Protein AF-A0A9E4HBV4-F1 (afdb_monomer_lite)

Structure (mmCIF, N/CA/C/O backbone):
data_AF-A0A9E4HBV4-F1
#
_entry.id   AF-A0A9E4HBV4-F1
#
loop_
_atom_site.group_PDB
_atom_site.id
_atom_site.type_symbol
_atom_site.label_atom_id
_atom_site.label_alt_id
_atom_site.label_comp_id
_atom_site.label_asym_id
_atom_site.label_entity_id
_atom_site.label_seq_id
_atom_site.pdbx_PDB_ins_code
_atom_site.Cartn_x
_atom_site.Cartn_y
_atom_site.Cartn_z
_atom_site.occupancy
_atom_site.B_iso_or_equiv
_atom_site.auth_seq_id
_atom_site.auth_comp_id
_atom_site.auth_asym_id
_atom_site.auth_atom_id
_atom_site.pdbx_PDB_model_num
ATOM 1 N N . MET A 1 1 ? 4.386 3.756 -12.666 1.00 88.69 1 MET A N 1
ATOM 2 C CA . MET A 1 1 ? 3.162 3.232 -12.007 1.00 88.69 1 MET A CA 1
ATOM 3 C C . MET A 1 1 ? 2.778 1.809 -12.434 1.00 88.69 1 MET A C 1
ATOM 5 O O . MET A 1 1 ? 2.712 0.951 -11.569 1.00 88.69 1 MET A O 1
ATOM 9 N N . ARG A 1 2 ? 2.559 1.501 -13.724 1.00 93.31 2 ARG A N 1
ATOM 10 C CA . ARG A 1 2 ? 2.089 0.162 -14.169 1.00 93.31 2 ARG A CA 1
ATOM 11 C C . ARG A 1 2 ? 2.973 -1.007 -13.710 1.00 93.31 2 ARG A C 1
ATOM 13 O O . ARG A 1 2 ? 2.475 -1.969 -13.142 1.00 93.31 2 ARG A O 1
ATOM 20 N N . ALA A 1 3 ? 4.289 -0.866 -13.835 1.00 95.06 3 ALA A N 1
ATOM 21 C CA . ALA A 1 3 ? 5.243 -1.845 -13.316 1.00 95.06 3 ALA A CA 1
ATOM 22 C C . ALA A 1 3 ? 5.077 -2.105 -11.806 1.00 95.06 3 ALA A C 1
ATOM 24 O O . ALA A 1 3 ? 5.078 -3.249 -11.366 1.00 95.06 3 ALA A O 1
ATOM 25 N N . LEU A 1 4 ? 4.866 -1.050 -11.012 1.00 94.31 4 LEU A N 1
ATOM 26 C CA . LEU A 1 4 ? 4.639 -1.162 -9.568 1.00 94.31 4 LEU A CA 1
ATOM 27 C C . LEU A 1 4 ? 3.341 -1.913 -9.249 1.00 94.31 4 LEU A C 1
ATOM 29 O O . LEU A 1 4 ? 3.311 -2.700 -8.308 1.00 94.31 4 LEU A O 1
ATOM 33 N N . LEU A 1 5 ? 2.295 -1.731 -10.060 1.00 93.88 5 LEU A N 1
ATOM 34 C CA . LEU A 1 5 ? 1.055 -2.499 -9.927 1.00 93.88 5 LEU A CA 1
ATOM 35 C C . LEU A 1 5 ? 1.271 -3.984 -10.202 1.00 93.88 5 LEU A C 1
ATOM 37 O O . LEU A 1 5 ? 0.786 -4.798 -9.425 1.00 93.88 5 LEU A O 1
ATOM 41 N N . ILE A 1 6 ? 2.039 -4.345 -11.237 1.00 94.75 6 ILE A N 1
ATOM 42 C CA . ILE A 1 6 ? 2.450 -5.744 -11.459 1.00 94.75 6 ILE A CA 1
ATOM 43 C C . ILE A 1 6 ? 3.186 -6.262 -10.218 1.00 94.75 6 ILE A C 1
ATOM 45 O O . ILE A 1 6 ? 2.848 -7.324 -9.699 1.00 94.75 6 ILE A O 1
ATOM 49 N N . GLY A 1 7 ? 4.153 -5.494 -9.707 1.00 93.94 7 GLY A N 1
ATOM 50 C CA . GLY A 1 7 ? 4.907 -5.858 -8.509 1.00 93.94 7 GLY A CA 1
ATOM 51 C C . GLY A 1 7 ? 4.017 -6.124 -7.293 1.00 93.94 7 GLY A C 1
ATOM 52 O O . GLY A 1 7 ? 4.219 -7.113 -6.593 1.00 93.94 7 GLY A O 1
ATOM 53 N N . SER A 1 8 ? 2.996 -5.295 -7.074 1.00 92.31 8 SER A N 1
ATOM 54 C CA . SER A 1 8 ? 2.041 -5.467 -5.976 1.00 92.31 8 SER A CA 1
ATOM 55 C C . SER A 1 8 ? 1.092 -6.651 -6.199 1.00 92.31 8 SER A C 1
ATOM 57 O O . SER A 1 8 ? 0.956 -7.495 -5.316 1.00 92.31 8 SER A O 1
ATOM 59 N N . VAL A 1 9 ? 0.480 -6.764 -7.384 1.00 93.12 9 VAL A N 1
ATOM 60 C CA . VAL A 1 9 ? -0.515 -7.805 -7.701 1.00 93.12 9 VAL A CA 1
ATOM 61 C C . VAL A 1 9 ? 0.091 -9.205 -7.697 1.00 93.12 9 VAL A C 1
ATOM 63 O O . VAL A 1 9 ? -0.513 -10.128 -7.155 1.00 93.12 9 VAL A O 1
ATOM 66 N N . TYR A 1 10 ? 1.290 -9.361 -8.257 1.00 91.88 10 TYR A N 1
ATOM 67 C CA . TYR A 1 10 ? 1.986 -10.650 -8.332 1.00 91.88 10 TYR A CA 1
ATOM 68 C C . TYR A 1 10 ? 2.991 -10.859 -7.195 1.00 91.88 10 TYR A C 1
ATOM 70 O O . TYR A 1 10 ? 3.765 -11.813 -7.230 1.00 91.88 10 TYR A O 1
ATOM 78 N N . ASN A 1 11 ? 2.994 -9.972 -6.195 1.00 92.00 11 ASN A N 1
ATOM 79 C CA . ASN A 1 11 ? 3.886 -10.032 -5.041 1.00 92.00 11 ASN A CA 1
ATOM 80 C C . ASN A 1 11 ? 5.380 -10.191 -5.422 1.00 92.00 11 ASN A C 1
ATOM 82 O O . ASN A 1 11 ? 6.124 -10.983 -4.840 1.00 92.00 11 ASN A O 1
ATOM 86 N N . ILE A 1 12 ? 5.843 -9.426 -6.414 1.00 92.50 12 ILE A N 1
ATOM 87 C CA . ILE A 1 12 ? 7.245 -9.419 -6.846 1.00 92.50 12 ILE A CA 1
ATOM 88 C C . ILE A 1 12 ? 8.001 -8.377 -6.022 1.00 92.50 12 ILE A C 1
ATOM 90 O O . ILE A 1 12 ? 7.923 -7.179 -6.282 1.00 92.50 12 ILE A O 1
ATOM 94 N N . ALA A 1 13 ? 8.743 -8.841 -5.015 1.00 85.12 13 ALA A N 1
ATOM 95 C CA . ALA A 1 13 ? 9.354 -7.949 -4.032 1.00 85.12 13 ALA A CA 1
ATOM 96 C C . ALA A 1 13 ? 10.596 -7.185 -4.524 1.00 85.12 13 ALA A C 1
ATOM 98 O O . ALA A 1 13 ? 10.864 -6.080 -4.062 1.00 85.12 13 ALA A O 1
ATOM 99 N N . SER A 1 14 ? 11.370 -7.768 -5.442 1.00 91.75 14 SER A N 1
ATOM 100 C CA . SER A 1 14 ? 12.607 -7.167 -5.950 1.00 91.75 14 SER A CA 1
ATOM 101 C C . SER A 1 14 ? 12.348 -6.407 -7.243 1.00 91.75 14 SER A C 1
ATOM 103 O O . SER A 1 14 ? 11.864 -6.992 -8.209 1.00 91.75 14 SER A O 1
ATOM 105 N N . PHE A 1 15 ? 12.746 -5.133 -7.303 1.00 94.44 15 PHE A N 1
ATOM 106 C CA . PHE A 1 15 ? 12.655 -4.336 -8.531 1.00 94.44 15 PHE A CA 1
ATOM 107 C C . PHE A 1 15 ? 13.464 -4.928 -9.684 1.00 94.44 15 PHE A C 1
ATOM 109 O O . PHE A 1 15 ? 13.005 -4.909 -10.819 1.00 94.44 15 PHE A O 1
ATOM 116 N N . ARG A 1 16 ? 14.618 -5.545 -9.399 1.00 95.38 16 ARG A N 1
ATOM 117 C CA . ARG A 1 16 ? 15.389 -6.272 -10.419 1.00 95.38 16 ARG A CA 1
ATOM 118 C C . ARG A 1 16 ? 14.593 -7.457 -10.959 1.00 95.38 16 ARG A C 1
ATOM 120 O O . ARG A 1 16 ? 14.473 -7.610 -12.167 1.00 95.38 16 ARG A O 1
ATOM 127 N N . ARG A 1 17 ? 13.982 -8.249 -10.066 1.00 95.81 17 ARG A N 1
ATOM 128 C CA . ARG A 1 17 ? 13.127 -9.377 -10.468 1.00 95.81 17 ARG A CA 1
ATOM 129 C C . ARG A 1 17 ? 11.885 -8.908 -11.224 1.00 95.81 17 ARG A C 1
ATOM 131 O O . ARG A 1 17 ? 11.468 -9.599 -12.143 1.00 95.81 17 ARG A O 1
ATOM 138 N N . LEU A 1 18 ? 11.320 -7.758 -10.862 1.00 96.19 18 LEU A N 1
ATOM 139 C CA . LEU A 1 18 ? 10.197 -7.142 -11.563 1.00 96.19 18 LEU A CA 1
ATOM 140 C C . LEU A 1 18 ? 10.585 -6.750 -12.992 1.00 96.19 18 LEU A C 1
ATOM 142 O O . LEU A 1 18 ? 9.864 -7.109 -13.916 1.00 96.19 18 LEU A O 1
ATOM 146 N N . CYS A 1 19 ? 11.731 -6.093 -13.192 1.00 96.44 19 CYS A N 1
ATOM 147 C CA . CYS A 1 19 ? 12.237 -5.786 -14.533 1.00 96.44 19 CYS A CA 1
ATOM 148 C C . CYS A 1 19 ? 12.482 -7.062 -15.355 1.00 96.44 19 CYS A C 1
ATOM 150 O O . CYS A 1 19 ? 12.042 -7.130 -16.500 1.00 96.44 19 CYS A O 1
ATOM 152 N N . SER A 1 20 ? 13.096 -8.101 -14.770 1.00 96.06 20 SER A N 1
ATOM 153 C CA . SER A 1 20 ? 13.266 -9.400 -15.445 1.00 96.06 20 SER A CA 1
ATOM 154 C C . SER A 1 20 ? 11.924 -10.035 -15.815 1.00 96.06 20 SER A C 1
ATOM 156 O O . SER A 1 20 ? 11.727 -10.426 -16.958 1.00 96.06 20 SER A O 1
ATOM 158 N N . ALA A 1 21 ? 10.964 -10.063 -14.886 1.00 96.25 21 ALA A N 1
ATOM 159 C CA . ALA A 1 21 ? 9.637 -10.619 -15.135 1.00 96.25 21 ALA A CA 1
ATOM 160 C C . ALA A 1 21 ? 8.884 -9.849 -16.230 1.00 96.25 21 ALA A C 1
ATOM 162 O O . ALA A 1 21 ? 8.183 -10.461 -17.030 1.00 96.25 21 ALA A O 1
ATOM 163 N N . ILE A 1 22 ? 9.032 -8.520 -16.283 1.00 96.56 22 ILE A N 1
ATOM 164 C CA . ILE A 1 22 ? 8.476 -7.701 -17.365 1.00 96.56 22 ILE A CA 1
ATOM 165 C C . ILE A 1 22 ? 9.159 -8.048 -18.688 1.00 96.56 22 ILE A C 1
ATOM 167 O O . ILE A 1 22 ? 8.463 -8.207 -19.675 1.00 96.56 22 ILE A O 1
ATOM 171 N N . SER A 1 23 ? 10.479 -8.226 -18.716 1.00 95.00 23 SER A N 1
ATOM 172 C CA . SER A 1 23 ? 11.208 -8.617 -19.933 1.00 95.00 23 SER A CA 1
ATOM 173 C C . SER A 1 23 ? 10.770 -9.985 -20.473 1.00 95.00 23 SER A C 1
ATOM 175 O O . SER A 1 23 ? 10.567 -10.155 -21.673 1.00 95.00 23 SER A O 1
ATOM 177 N N . GLU A 1 24 ? 10.573 -10.951 -19.573 1.00 94.38 24 GLU A N 1
ATOM 178 C CA . GLU A 1 24 ? 10.269 -12.352 -19.893 1.00 94.38 24 GLU A CA 1
ATOM 179 C C . GLU A 1 24 ? 8.795 -12.589 -20.278 1.00 94.38 24 GLU A C 1
ATOM 181 O O . GLU A 1 24 ? 8.482 -13.580 -20.936 1.00 94.38 24 GLU A O 1
ATOM 186 N N . ASN A 1 25 ? 7.872 -11.709 -19.872 1.00 95.25 25 ASN A N 1
ATOM 187 C CA . ASN A 1 25 ? 6.432 -11.916 -20.032 1.00 95.25 25 ASN A CA 1
ATOM 188 C C . ASN A 1 25 ? 5.796 -10.864 -20.955 1.00 95.25 25 ASN A C 1
ATOM 190 O O . ASN A 1 25 ? 5.627 -9.702 -20.583 1.00 95.25 25 ASN A O 1
ATOM 194 N N . ILE A 1 26 ? 5.344 -11.300 -22.136 1.00 94.81 26 ILE A N 1
ATOM 195 C CA . ILE A 1 26 ? 4.719 -10.437 -23.155 1.00 94.81 26 ILE A CA 1
ATOM 196 C C . ILE A 1 26 ? 3.485 -9.700 -22.610 1.00 94.81 26 ILE A C 1
ATOM 198 O O . ILE A 1 26 ? 3.294 -8.525 -22.918 1.00 94.81 26 ILE A O 1
ATOM 202 N N . ALA A 1 27 ? 2.676 -10.334 -21.755 1.00 95.00 27 ALA A N 1
ATOM 203 C CA . ALA A 1 27 ? 1.508 -9.682 -21.161 1.00 95.00 27 ALA A CA 1
ATOM 204 C C . ALA A 1 27 ? 1.913 -8.538 -20.215 1.00 95.00 27 ALA A C 1
ATOM 206 O O . ALA A 1 27 ? 1.246 -7.504 -20.167 1.00 95.00 27 ALA A O 1
ATOM 207 N N . TYR A 1 28 ? 3.029 -8.686 -19.494 1.00 95.81 28 TYR A N 1
ATOM 208 C CA . TYR A 1 28 ? 3.562 -7.628 -18.631 1.00 95.81 28 TYR A CA 1
ATOM 209 C C . TYR A 1 28 ? 4.156 -6.474 -19.440 1.00 95.81 28 TYR A C 1
ATOM 211 O O . TYR A 1 28 ? 3.969 -5.317 -19.056 1.00 95.81 28 TYR A O 1
ATOM 219 N N . ARG A 1 29 ? 4.820 -6.765 -20.567 1.00 95.69 29 ARG A N 1
ATOM 220 C CA . ARG A 1 29 ? 5.297 -5.736 -21.510 1.00 95.69 29 ARG A CA 1
ATOM 221 C C . ARG A 1 29 ? 4.133 -4.950 -22.076 1.00 95.69 29 ARG A C 1
ATOM 223 O O . ARG A 1 29 ? 4.096 -3.734 -21.914 1.00 95.69 29 ARG A O 1
ATOM 230 N N . TRP A 1 30 ? 3.136 -5.654 -22.603 1.00 95.56 30 TRP A N 1
ATOM 231 C CA . TRP A 1 30 ? 1.928 -5.040 -23.134 1.00 95.56 30 TRP A CA 1
ATOM 232 C C . TRP A 1 30 ? 1.225 -4.170 -22.085 1.00 95.56 30 TRP A C 1
ATOM 234 O O . TRP A 1 30 ? 0.906 -3.017 -22.363 1.00 95.56 30 TRP A O 1
ATOM 244 N N . PHE A 1 31 ? 1.072 -4.658 -20.847 1.00 94.94 31 PHE A N 1
ATOM 245 C CA . PHE A 1 31 ? 0.493 -3.855 -19.766 1.00 94.94 31 PHE A CA 1
ATOM 246 C C . PHE A 1 31 ? 1.329 -2.610 -19.455 1.00 94.94 31 PHE A C 1
ATOM 248 O O . PHE A 1 31 ? 0.779 -1.547 -19.188 1.00 94.94 31 PHE A O 1
ATOM 255 N N . CYS A 1 32 ? 2.656 -2.710 -19.506 1.00 94.25 32 CYS A N 1
ATOM 256 C CA . CYS A 1 32 ? 3.561 -1.577 -19.333 1.00 94.25 32 CYS A CA 1
ATOM 257 C C . CYS A 1 32 ? 3.678 -0.669 -20.570 1.00 94.25 32 CYS A C 1
ATOM 259 O O . CYS A 1 32 ? 4.438 0.293 -20.502 1.00 94.25 32 CYS A O 1
ATOM 261 N N . PHE A 1 33 ? 2.916 -0.925 -21.640 1.00 94.56 33 PHE A N 1
ATOM 262 C CA . PHE A 1 33 ? 3.022 -0.245 -22.938 1.00 94.56 33 PHE A CA 1
ATOM 263 C C . PHE A 1 33 ? 4.413 -0.361 -23.572 1.00 94.56 33 PHE A C 1
ATOM 265 O O . PHE A 1 33 ? 4.930 0.593 -24.140 1.00 94.56 33 PHE A O 1
ATOM 272 N N . LEU A 1 34 ? 5.007 -1.544 -23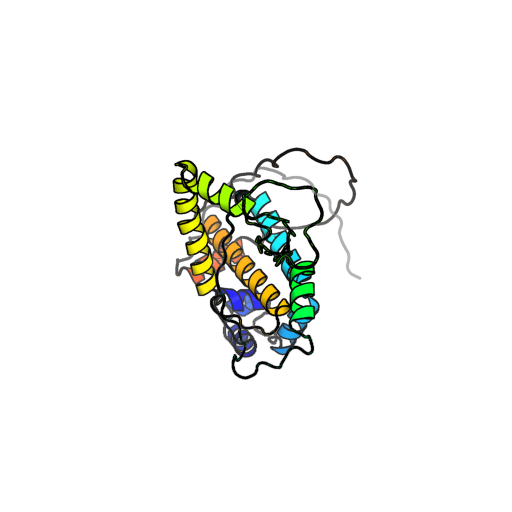.461 1.00 94.25 34 LEU A N 1
ATOM 273 C CA . LEU A 1 34 ? 6.230 -1.925 -24.153 1.00 94.25 34 LEU A CA 1
ATOM 274 C C . LEU A 1 34 ? 5.872 -2.890 -25.285 1.00 94.25 34 LEU A C 1
ATOM 276 O O . LEU A 1 34 ? 5.123 -3.853 -25.077 1.00 94.25 34 LEU A O 1
ATOM 280 N N . THR A 1 35 ? 6.415 -2.639 -26.471 1.00 93.50 35 THR A N 1
ATOM 281 C CA . THR A 1 35 ? 6.390 -3.576 -27.598 1.00 93.50 35 THR A CA 1
ATOM 282 C C . THR A 1 35 ? 7.362 -4.736 -27.362 1.00 93.50 35 THR A C 1
ATOM 284 O O . THR A 1 35 ? 8.042 -4.802 -26.336 1.00 93.50 35 THR A O 1
ATOM 287 N N . ILE A 1 36 ? 7.418 -5.683 -28.304 1.00 92.06 36 ILE A N 1
ATOM 288 C CA . ILE A 1 36 ? 8.325 -6.838 -28.234 1.00 92.06 36 ILE A CA 1
ATOM 289 C C . ILE A 1 36 ? 9.793 -6.419 -28.415 1.00 92.06 36 ILE A C 1
ATOM 291 O O . ILE A 1 36 ? 10.688 -7.071 -27.873 1.00 92.06 36 ILE A O 1
ATOM 295 N N . ASP A 1 37 ? 10.053 -5.302 -29.082 1.00 93.38 37 ASP A N 1
ATOM 296 C CA . ASP A 1 37 ? 11.415 -4.849 -29.375 1.00 93.38 37 ASP A CA 1
ATOM 297 C C . ASP A 1 37 ? 11.908 -3.781 -28.382 1.00 93.38 37 ASP A C 1
ATOM 299 O O . ASP A 1 37 ? 13.112 -3.560 -28.259 1.00 93.38 37 ASP A O 1
ATOM 303 N N . ASP A 1 38 ? 11.004 -3.165 -27.609 1.00 94.19 38 ASP A N 1
ATOM 304 C CA . ASP A 1 38 ? 11.366 -2.091 -26.678 1.00 94.19 38 ASP A CA 1
ATOM 305 C C . ASP A 1 38 ? 12.224 -2.580 -25.500 1.00 94.19 38 ASP A C 1
ATOM 307 O O . ASP A 1 38 ? 11.848 -3.543 -24.817 1.00 94.19 38 ASP A O 1
ATOM 311 N N . PRO A 1 39 ? 13.324 -1.886 -25.158 1.00 93.88 39 PRO A N 1
ATOM 312 C CA . PRO A 1 39 ? 14.099 -2.218 -23.972 1.00 93.88 39 PRO A CA 1
ATOM 313 C C . PRO A 1 39 ? 13.281 -1.970 -22.697 1.00 93.88 39 PRO A C 1
ATOM 315 O O . PRO A 1 39 ? 12.563 -0.977 -22.563 1.00 93.88 39 PRO A O 1
ATOM 318 N N . VAL A 1 40 ? 13.421 -2.863 -21.716 1.00 94.62 40 VAL A N 1
ATOM 319 C CA . VAL A 1 40 ? 12.831 -2.666 -20.385 1.00 94.62 40 VAL A CA 1
ATOM 320 C C . VAL A 1 40 ? 13.668 -1.651 -19.603 1.00 94.62 40 VAL A C 1
ATOM 322 O O . VAL A 1 40 ? 14.897 -1.688 -19.635 1.00 94.62 40 VAL A O 1
ATOM 325 N N . PHE A 1 41 ? 13.003 -0.748 -18.879 1.00 93.38 41 PHE A N 1
ATOM 326 C CA . PHE A 1 41 ? 13.658 0.224 -17.999 1.00 93.38 41 PHE A CA 1
ATOM 327 C C . PHE A 1 41 ? 14.432 -0.458 -16.862 1.00 93.38 41 PHE A C 1
ATOM 329 O O . PHE A 1 41 ? 14.079 -1.543 -16.390 1.00 93.38 41 PHE A O 1
ATOM 336 N N . ASP A 1 42 ? 15.470 0.219 -16.373 1.00 94.00 42 ASP A N 1
ATOM 337 C CA . ASP A 1 42 ? 16.267 -0.292 -15.266 1.00 94.00 42 ASP A CA 1
ATOM 338 C C . ASP A 1 42 ? 15.528 -0.185 -13.918 1.00 94.00 42 ASP A C 1
ATOM 340 O O . ASP A 1 42 ? 14.679 0.682 -13.687 1.00 94.00 42 ASP A O 1
ATOM 344 N N . HIS A 1 43 ? 15.888 -1.067 -12.987 1.00 92.88 43 HIS A N 1
ATOM 345 C CA . HIS A 1 43 ? 15.349 -1.077 -11.628 1.00 92.88 43 HIS A CA 1
ATOM 346 C C . HIS A 1 43 ? 15.602 0.244 -10.874 1.00 92.88 43 HIS A C 1
ATOM 348 O O . HIS A 1 43 ? 14.781 0.630 -10.038 1.00 92.88 43 HIS A O 1
ATOM 354 N N . SER A 1 44 ? 16.693 0.963 -11.172 1.00 94.62 44 SER A N 1
ATOM 355 C CA . SER A 1 44 ? 16.968 2.290 -10.602 1.00 94.62 44 SER A CA 1
ATOM 356 C C . SER A 1 44 ? 15.916 3.326 -11.004 1.00 94.62 44 SER A C 1
ATOM 358 O O . SER A 1 44 ? 15.513 4.144 -10.177 1.00 94.62 44 SER A O 1
ATOM 360 N N . SER A 1 45 ? 15.384 3.250 -12.228 1.00 94.56 45 SER A N 1
ATOM 361 C CA . SER A 1 45 ? 14.322 4.142 -12.703 1.00 94.56 45 SER A CA 1
ATOM 362 C C . SER A 1 45 ? 13.045 3.996 -11.874 1.00 94.56 45 SER A C 1
ATOM 364 O O . SER A 1 45 ? 12.353 4.983 -11.633 1.00 94.56 45 SER A O 1
ATOM 366 N N . ILE A 1 46 ? 12.751 2.785 -11.384 1.00 93.62 46 ILE A N 1
ATOM 367 C CA . ILE A 1 46 ? 11.621 2.539 -10.478 1.00 93.62 46 ILE A CA 1
ATOM 368 C C . ILE A 1 46 ? 11.847 3.244 -9.137 1.00 93.62 46 ILE A C 1
ATOM 370 O O . ILE A 1 46 ? 10.941 3.911 -8.637 1.00 93.62 46 ILE A O 1
ATOM 374 N N . SER A 1 47 ? 13.052 3.133 -8.574 1.00 92.12 47 SER A N 1
ATOM 375 C CA . SER A 1 47 ? 13.411 3.815 -7.326 1.00 92.12 47 SER A CA 1
ATOM 376 C C . SER A 1 47 ? 13.299 5.335 -7.468 1.00 92.12 47 SER A C 1
ATOM 378 O O . SER A 1 47 ? 12.607 5.968 -6.674 1.00 92.12 47 SER A O 1
ATOM 380 N N . HIS A 1 48 ? 13.877 5.907 -8.528 1.00 94.56 48 HIS A N 1
ATOM 381 C CA . HIS A 1 48 ? 13.780 7.341 -8.812 1.00 94.56 48 HIS A CA 1
ATOM 382 C C . HIS A 1 48 ? 12.339 7.798 -9.051 1.00 94.56 48 HIS A C 1
ATOM 384 O O . HIS A 1 48 ? 11.968 8.896 -8.645 1.00 94.56 48 HIS A O 1
ATOM 390 N N . PHE A 1 49 ? 11.503 6.964 -9.676 1.00 94.50 49 PHE A N 1
ATOM 391 C CA . PHE A 1 49 ? 10.081 7.256 -9.834 1.00 94.50 49 PHE A CA 1
ATOM 392 C C . PHE A 1 49 ? 9.368 7.346 -8.479 1.00 94.50 49 PHE A C 1
ATOM 394 O O . PHE A 1 49 ? 8.600 8.280 -8.267 1.00 94.50 49 PHE A O 1
ATOM 401 N N . ILE A 1 50 ? 9.629 6.414 -7.555 1.00 93.88 50 ILE A N 1
ATOM 402 C CA . ILE A 1 50 ? 9.039 6.452 -6.206 1.00 93.88 50 ILE A CA 1
ATOM 403 C C . ILE A 1 50 ? 9.488 7.709 -5.459 1.00 93.88 50 ILE A C 1
ATOM 405 O O . ILE A 1 50 ? 8.652 8.379 -4.855 1.00 93.88 50 ILE A O 1
ATOM 409 N N . ASP A 1 51 ? 10.777 8.041 -5.539 1.00 94.25 51 ASP A N 1
ATOM 410 C CA . ASP A 1 51 ? 11.333 9.235 -4.900 1.00 94.25 51 ASP A CA 1
ATOM 411 C C . ASP A 1 51 ? 10.753 10.528 -5.497 1.00 94.25 51 ASP A C 1
ATOM 413 O O . ASP A 1 51 ? 10.448 11.459 -4.757 1.00 94.25 51 ASP A O 1
ATOM 417 N N . ARG A 1 52 ? 10.521 10.572 -6.815 1.00 95.31 52 ARG A N 1
ATOM 418 C CA . ARG A 1 52 ? 9.944 11.736 -7.506 1.00 95.31 52 ARG A CA 1
ATOM 419 C C . ARG A 1 52 ? 8.460 11.949 -7.210 1.00 95.31 52 ARG A C 1
ATOM 421 O O . ARG A 1 52 ? 8.031 13.090 -7.097 1.00 95.31 52 ARG A O 1
ATOM 428 N N . ILE A 1 53 ? 7.669 10.877 -7.166 1.00 94.94 53 ILE A N 1
ATOM 429 C CA . ILE A 1 53 ? 6.230 10.966 -6.870 1.00 94.94 53 ILE A CA 1
ATOM 430 C C . ILE A 1 53 ? 6.013 11.283 -5.390 1.00 94.94 53 ILE A C 1
ATOM 432 O O . ILE A 1 53 ? 5.131 12.068 -5.047 1.00 94.94 53 ILE A O 1
ATOM 436 N N . GLY A 1 54 ? 6.827 10.681 -4.521 1.00 93.50 54 GLY A N 1
ATOM 437 C CA . GLY A 1 54 ? 6.740 10.883 -3.084 1.00 93.50 54 GLY A CA 1
ATOM 438 C C . GLY A 1 54 ? 5.430 10.375 -2.478 1.00 93.50 54 GLY A C 1
ATOM 439 O O . GLY A 1 54 ? 4.527 9.874 -3.150 1.00 93.50 54 GLY A O 1
ATOM 440 N N . ARG A 1 55 ? 5.329 10.498 -1.156 1.00 93.44 55 ARG A N 1
ATOM 441 C CA . ARG A 1 55 ? 4.189 9.994 -0.380 1.00 93.44 55 ARG A CA 1
ATOM 442 C C . ARG A 1 55 ? 2.873 10.661 -0.773 1.00 93.44 55 ARG A C 1
ATOM 444 O O . ARG A 1 55 ? 1.874 9.963 -0.928 1.00 93.44 55 ARG A O 1
ATOM 451 N N . ASP A 1 56 ? 2.886 11.970 -0.989 1.00 94.12 56 ASP A N 1
ATOM 452 C CA . ASP A 1 56 ? 1.671 12.722 -1.313 1.00 94.12 56 ASP A CA 1
ATOM 453 C C . ASP A 1 56 ? 1.200 12.462 -2.748 1.00 94.12 56 ASP A C 1
ATOM 455 O O . ASP A 1 56 ? 0.001 12.376 -2.992 1.00 94.12 56 ASP A O 1
ATOM 459 N N . GLY A 1 57 ? 2.118 12.212 -3.690 1.00 94.69 57 GLY A N 1
ATOM 460 C CA . GLY A 1 57 ? 1.744 11.805 -5.043 1.00 94.69 57 GLY A CA 1
ATOM 461 C C . GLY A 1 57 ? 1.077 10.426 -5.078 1.00 94.69 57 GLY A C 1
ATOM 462 O O . GLY A 1 57 ? 0.074 10.244 -5.766 1.00 94.69 57 GLY A O 1
ATOM 463 N N . PHE A 1 58 ? 1.571 9.456 -4.298 1.00 94.94 58 PHE A N 1
ATOM 464 C CA . PHE A 1 58 ? 0.894 8.159 -4.160 1.00 94.94 58 PHE A CA 1
ATOM 465 C C . PHE A 1 58 ? -0.467 8.286 -3.468 1.00 94.94 58 PHE A C 1
ATOM 467 O O . PHE A 1 58 ? -1.415 7.626 -3.896 1.00 94.94 58 PHE A O 1
ATOM 474 N N . ALA A 1 59 ? -0.572 9.146 -2.451 1.00 93.62 59 ALA A N 1
ATOM 475 C CA . ALA A 1 59 ? -1.840 9.447 -1.794 1.00 93.62 59 ALA A CA 1
ATOM 476 C C . ALA A 1 59 ? -2.852 10.038 -2.788 1.00 93.62 59 ALA A C 1
ATOM 478 O O . ALA A 1 59 ? -3.956 9.519 -2.903 1.00 93.62 59 ALA A O 1
ATOM 479 N N . ALA A 1 60 ? -2.452 11.036 -3.583 1.00 95.81 60 ALA A N 1
ATOM 480 C CA . ALA A 1 60 ? -3.309 11.668 -4.586 1.00 95.81 60 ALA A CA 1
ATOM 481 C C . ALA A 1 60 ? -3.781 10.686 -5.673 1.00 95.81 60 ALA A C 1
ATOM 483 O O . ALA A 1 60 ? -4.942 10.709 -6.075 1.00 95.81 60 ALA A O 1
ATOM 484 N N . ILE A 1 61 ? -2.908 9.779 -6.128 1.00 94.62 61 ILE A N 1
ATOM 485 C CA . ILE A 1 61 ? -3.286 8.732 -7.093 1.00 94.62 61 ILE A CA 1
ATOM 486 C C . ILE A 1 61 ? -4.316 7.767 -6.486 1.00 94.62 61 ILE A C 1
ATOM 488 O O . ILE A 1 61 ? -5.255 7.351 -7.168 1.00 94.62 61 ILE A O 1
ATOM 492 N N . PHE A 1 62 ? -4.139 7.389 -5.219 1.00 93.75 62 PHE A N 1
ATOM 493 C CA . PHE A 1 62 ? -5.079 6.525 -4.508 1.00 93.75 62 PHE A CA 1
ATOM 494 C C . PHE A 1 62 ? -6.432 7.213 -4.274 1.00 93.75 62 PHE A C 1
ATOM 496 O O . PHE A 1 62 ? -7.473 6.617 -4.550 1.00 93.75 62 PHE A O 1
ATOM 503 N N . GLU A 1 63 ? -6.409 8.470 -3.836 1.00 93.56 63 GLU A N 1
ATOM 504 C CA . GLU A 1 63 ? -7.581 9.329 -3.660 1.00 93.56 63 GLU A CA 1
ATOM 505 C C . GLU A 1 63 ? -8.376 9.440 -4.969 1.00 93.56 63 GLU A C 1
ATOM 507 O O . GLU A 1 63 ? -9.567 9.132 -5.000 1.00 93.56 63 GLU A O 1
ATOM 512 N N . GLY A 1 64 ? -7.701 9.770 -6.076 1.00 94.81 64 GLY A N 1
ATOM 513 C CA . GLY A 1 64 ? -8.333 9.904 -7.390 1.00 94.81 64 GLY A CA 1
ATOM 514 C C . GLY A 1 64 ? -8.986 8.608 -7.880 1.00 94.81 64 GLY A C 1
ATOM 515 O O . GLY A 1 64 ? -10.088 8.640 -8.426 1.00 94.81 64 GLY A O 1
ATOM 516 N N . LEU A 1 65 ? -8.365 7.446 -7.629 1.00 92.81 65 LEU A N 1
ATOM 517 C CA . LEU A 1 65 ? -9.004 6.155 -7.914 1.00 92.81 65 LEU A CA 1
ATOM 518 C C . LEU A 1 65 ? -10.279 5.971 -7.081 1.00 92.81 65 LEU A C 1
ATOM 520 O O . LEU A 1 65 ? -11.297 5.543 -7.618 1.00 92.81 65 LEU A O 1
ATOM 524 N N . ASN A 1 66 ? -10.234 6.256 -5.778 1.00 91.56 66 ASN A N 1
ATOM 525 C CA . ASN A 1 66 ? -11.389 6.061 -4.900 1.00 91.56 66 ASN A CA 1
ATOM 526 C C . ASN A 1 66 ? -12.552 6.985 -5.265 1.00 91.56 66 ASN A C 1
ATOM 528 O O . ASN A 1 66 ? -13.696 6.532 -5.258 1.00 91.56 66 ASN A O 1
ATOM 532 N N . GLN A 1 67 ? -12.263 8.234 -5.631 1.00 92.38 67 GLN A N 1
ATOM 533 C CA . GLN A 1 67 ? -13.265 9.182 -6.119 1.00 92.38 67 GLN A CA 1
ATOM 534 C C . GLN A 1 67 ? -13.960 8.649 -7.376 1.00 92.38 67 GLN A C 1
ATOM 536 O O . GLN A 1 67 ? -15.190 8.641 -7.443 1.00 92.38 67 GLN A O 1
ATOM 541 N N . GLU A 1 68 ? -13.201 8.108 -8.331 1.00 91.31 68 GLU A N 1
ATOM 542 C CA . GLU A 1 68 ? -13.788 7.530 -9.541 1.00 91.31 68 GLU A CA 1
ATOM 543 C C . GLU A 1 68 ? -14.588 6.251 -9.244 1.00 91.31 68 GLU A C 1
ATOM 545 O O . GLU A 1 68 ? -15.687 6.061 -9.765 1.00 91.31 68 GLU A O 1
ATOM 550 N N . LEU A 1 69 ? -14.100 5.386 -8.349 1.00 89.69 69 LEU A N 1
ATOM 551 C CA . LEU A 1 69 ? -14.845 4.196 -7.922 1.00 89.69 69 LEU A CA 1
ATOM 552 C C . LEU A 1 69 ? -16.150 4.550 -7.200 1.00 89.69 69 LEU A C 1
ATOM 554 O O . LEU A 1 69 ? -17.140 3.836 -7.366 1.00 89.69 69 LEU A O 1
ATOM 558 N N . LEU A 1 70 ? -16.165 5.630 -6.417 1.00 89.56 70 LEU A N 1
ATOM 559 C CA . LEU A 1 70 ? -17.367 6.139 -5.761 1.00 89.56 70 LEU A CA 1
ATOM 560 C C . LEU A 1 70 ? -18.356 6.697 -6.790 1.00 89.56 70 LEU A C 1
ATOM 562 O O . LEU A 1 70 ? -19.534 6.341 -6.756 1.00 89.56 70 LEU A O 1
ATOM 566 N N . ARG A 1 71 ? -17.870 7.484 -7.760 1.00 88.38 71 ARG A N 1
ATOM 567 C CA . ARG A 1 71 ? -18.676 8.018 -8.871 1.00 88.38 71 ARG A CA 1
ATOM 568 C C . ARG A 1 71 ? -19.344 6.905 -9.684 1.00 88.38 71 ARG A C 1
ATOM 570 O O . ARG A 1 71 ? -20.498 7.036 -10.084 1.00 88.38 71 ARG A O 1
ATOM 577 N N . LEU A 1 72 ? -18.631 5.799 -9.895 1.00 86.31 72 LEU A N 1
ATOM 578 C CA . LEU A 1 72 ? -19.125 4.599 -10.577 1.00 86.31 72 LEU A CA 1
ATOM 579 C C . LEU A 1 72 ? -19.965 3.673 -9.672 1.00 86.31 72 LEU A C 1
ATOM 581 O O . LEU A 1 72 ? -20.343 2.587 -10.103 1.00 86.31 72 LEU A O 1
ATOM 585 N N . GLY A 1 73 ? -20.207 4.025 -8.405 1.00 86.00 73 GLY A N 1
ATOM 586 C CA . GLY A 1 73 ? -20.956 3.184 -7.463 1.00 86.00 73 GLY A CA 1
ATOM 587 C C . GLY A 1 73 ? -20.300 1.832 -7.151 1.00 86.00 73 GLY A C 1
ATOM 588 O O . GLY A 1 73 ? -20.949 0.890 -6.691 1.00 86.00 73 GLY A O 1
ATOM 589 N N . LEU A 1 74 ? -18.996 1.705 -7.401 1.00 86.19 74 LEU A N 1
ATOM 590 C CA . LEU A 1 74 ? -18.214 0.499 -7.121 1.00 86.19 74 LEU A CA 1
ATOM 591 C C . LEU A 1 74 ? -17.617 0.496 -5.707 1.00 86.19 74 LEU A C 1
ATOM 593 O O . LEU A 1 74 ? -17.169 -0.561 -5.244 1.00 86.19 74 LEU A O 1
ATOM 597 N N . LEU A 1 75 ? -17.654 1.644 -5.027 1.00 86.06 75 LEU A N 1
ATOM 598 C CA . LEU A 1 75 ? -17.232 1.853 -3.645 1.00 86.06 75 LEU A CA 1
ATOM 599 C C . LEU A 1 75 ? -18.426 2.302 -2.783 1.00 86.06 75 LEU A C 1
ATOM 601 O O . LEU A 1 75 ? -19.241 3.102 -3.229 1.00 86.06 75 LEU A O 1
ATOM 605 N N . SER A 1 76 ? -18.532 1.772 -1.560 1.00 82.50 76 SER A N 1
ATOM 606 C CA . SER A 1 76 ? -19.538 2.213 -0.580 1.00 82.50 76 SER A CA 1
ATOM 607 C C . SER A 1 76 ? -19.037 3.456 0.165 1.00 82.50 76 SER A C 1
ATOM 609 O O . SER A 1 76 ? -17.848 3.491 0.487 1.00 82.50 76 SER A O 1
ATOM 611 N N . PRO A 1 77 ? -19.906 4.430 0.497 1.00 78.81 77 PRO A N 1
ATOM 612 C CA . PRO A 1 77 ? -19.546 5.536 1.386 1.00 78.81 77 PRO A CA 1
ATOM 613 C C . PRO A 1 77 ? -19.342 5.087 2.845 1.00 78.81 77 PRO A C 1
ATOM 615 O O . PRO A 1 77 ? -18.729 5.801 3.635 1.00 78.81 77 PRO A O 1
ATOM 618 N N . GLU A 1 78 ? -19.836 3.904 3.224 1.00 80.81 78 GLU A N 1
ATOM 619 C CA . GLU A 1 78 ? -19.606 3.343 4.556 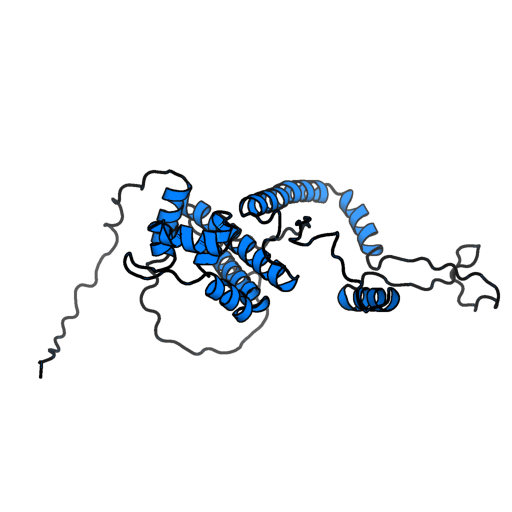1.00 80.81 78 GLU A CA 1
ATOM 620 C C . GLU A 1 78 ? -18.143 2.904 4.715 1.00 80.81 78 GLU A C 1
ATOM 622 O O . GLU A 1 78 ? -17.647 2.056 3.968 1.00 80.81 78 GLU A O 1
ATOM 627 N N . MET A 1 79 ? -17.463 3.445 5.729 1.00 75.62 79 MET A N 1
ATOM 628 C CA . MET A 1 79 ? -16.086 3.083 6.058 1.00 75.62 79 MET A CA 1
ATOM 629 C C . MET A 1 79 ? -15.988 2.245 7.327 1.00 75.62 79 MET A C 1
ATOM 631 O O . MET A 1 79 ? -16.620 2.515 8.350 1.00 75.62 79 MET A O 1
ATOM 635 N N . TYR A 1 80 ? -15.077 1.280 7.271 1.00 80.50 80 TYR A N 1
ATOM 636 C CA . TYR A 1 80 ? -14.611 0.527 8.421 1.00 80.50 80 TYR A CA 1
ATOM 637 C C . TYR A 1 80 ? -13.115 0.767 8.588 1.00 80.50 80 TYR A C 1
ATOM 639 O O . TYR A 1 80 ? -12.350 0.595 7.642 1.00 80.50 80 TYR A O 1
ATOM 647 N N . ALA A 1 81 ? -12.716 1.161 9.794 1.00 77.81 81 ALA A N 1
ATOM 648 C CA . ALA A 1 81 ? -11.324 1.362 10.164 1.00 77.81 81 ALA A CA 1
ATOM 649 C C . ALA A 1 81 ? -10.922 0.316 11.204 1.00 77.81 81 ALA A C 1
ATOM 651 O O . ALA A 1 81 ? -11.644 0.086 12.177 1.00 77.81 81 ALA A O 1
ATOM 652 N N . ASP A 1 82 ? -9.775 -0.304 10.970 1.00 81.50 82 ASP A N 1
ATOM 653 C CA . ASP A 1 82 ? -9.132 -1.251 11.870 1.00 81.50 82 ASP A CA 1
ATOM 654 C C . ASP A 1 82 ? -7.612 -1.163 11.657 1.00 81.50 82 ASP A C 1
ATOM 656 O O . ASP A 1 82 ? -7.156 -0.583 10.665 1.00 81.50 82 ASP A O 1
ATOM 660 N N . ALA A 1 83 ? -6.825 -1.690 12.590 1.00 81.44 83 ALA A N 1
ATOM 661 C CA . ALA A 1 83 ? -5.370 -1.614 12.556 1.00 81.44 83 ALA A CA 1
ATOM 662 C C . ALA A 1 83 ? -4.754 -3.016 12.506 1.00 81.44 83 ALA A C 1
ATOM 664 O O . ALA A 1 83 ? -5.122 -3.900 13.273 1.00 81.44 83 ALA A O 1
ATOM 665 N N . SER A 1 84 ? -3.767 -3.201 11.629 1.00 83.50 84 SER A N 1
ATOM 666 C CA . SER A 1 84 ? -2.979 -4.431 11.543 1.00 83.50 84 SER A CA 1
ATOM 667 C C . SER A 1 84 ? -1.489 -4.112 11.612 1.00 83.50 84 SER A C 1
ATOM 669 O O . SER A 1 84 ? -1.035 -3.073 11.127 1.00 83.50 84 SER A O 1
ATOM 671 N N . LEU A 1 85 ? -0.721 -5.010 12.229 1.00 88.12 85 LEU A N 1
ATOM 672 C CA . LEU A 1 85 ? 0.728 -4.883 12.340 1.00 88.12 85 LEU A CA 1
ATOM 673 C C . LEU A 1 85 ? 1.399 -5.421 11.077 1.00 88.12 85 LEU A C 1
ATOM 675 O O . LEU A 1 85 ? 1.363 -6.619 10.801 1.00 88.12 85 LEU A O 1
ATOM 679 N N . VAL A 1 86 ? 2.085 -4.539 10.354 1.00 88.25 86 VAL A N 1
ATOM 680 C CA . VAL A 1 86 ? 2.904 -4.906 9.195 1.00 88.25 86 VAL A CA 1
ATOM 681 C C . VAL A 1 86 ? 4.366 -5.014 9.617 1.00 88.25 86 VAL A C 1
ATOM 683 O O . VAL A 1 86 ? 4.917 -4.101 10.234 1.00 88.25 86 VAL A O 1
ATOM 686 N N . LYS A 1 87 ? 5.033 -6.121 9.267 1.00 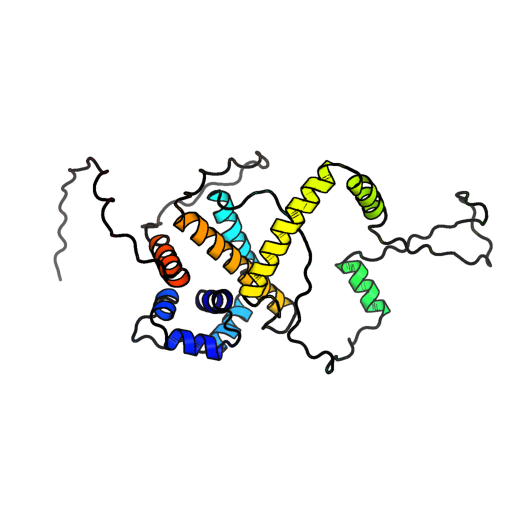89.50 87 LYS A N 1
ATOM 687 C CA . LYS A 1 87 ? 6.458 -6.296 9.586 1.00 89.50 87 LYS A CA 1
ATOM 688 C C . LYS A 1 87 ? 7.304 -5.335 8.753 1.00 89.50 87 LYS A C 1
ATOM 690 O O . LYS A 1 87 ? 7.311 -5.429 7.529 1.00 89.50 87 LYS A O 1
ATOM 695 N N . ALA A 1 88 ? 8.066 -4.461 9.399 1.00 86.88 88 ALA A N 1
ATOM 696 C CA . ALA A 1 88 ? 8.994 -3.580 8.699 1.00 86.88 88 ALA A CA 1
ATOM 697 C C . ALA A 1 88 ? 10.178 -4.359 8.093 1.00 86.88 88 ALA A C 1
ATOM 699 O O . ALA A 1 88 ? 10.671 -5.329 8.677 1.00 86.88 88 ALA A O 1
ATOM 700 N N . ASN A 1 89 ? 10.685 -3.899 6.946 1.00 86.75 89 ASN A N 1
ATOM 701 C CA . ASN A 1 89 ? 12.013 -4.260 6.438 1.00 86.75 89 ASN A CA 1
ATOM 702 C C . ASN A 1 89 ? 13.102 -3.497 7.208 1.00 86.75 89 ASN A C 1
ATOM 704 O O . ASN A 1 89 ? 13.778 -2.623 6.665 1.00 86.75 89 ASN A O 1
ATOM 708 N N . ALA A 1 90 ? 13.229 -3.809 8.493 1.00 81.94 90 ALA A N 1
ATOM 709 C CA . ALA A 1 90 ? 14.235 -3.252 9.384 1.00 81.94 90 ALA A CA 1
ATOM 710 C C . ALA A 1 90 ? 14.794 -4.358 10.288 1.00 81.94 90 ALA A C 1
ATOM 712 O O . ALA A 1 90 ? 14.065 -5.257 10.715 1.00 81.94 90 ALA A O 1
ATOM 713 N N . SER A 1 91 ? 16.095 -4.302 10.558 1.00 78.88 91 SER A N 1
ATOM 714 C CA . SER A 1 91 ? 16.780 -5.154 11.526 1.00 78.88 91 SER A CA 1
ATOM 715 C C . SER A 1 91 ? 16.564 -4.581 12.929 1.00 78.88 91 SER A C 1
ATOM 717 O O . SER A 1 91 ? 16.932 -3.447 13.217 1.00 78.88 91 SER A O 1
ATOM 719 N N . SER A 1 92 ? 15.997 -5.373 13.840 1.00 71.06 92 SER A N 1
ATOM 720 C CA . SER A 1 92 ? 15.881 -4.986 15.257 1.00 71.06 92 SER A CA 1
ATOM 721 C C . SER A 1 92 ? 17.241 -4.895 15.959 1.00 71.06 92 SER A C 1
ATOM 723 O O . SER A 1 92 ? 17.352 -4.289 17.014 1.00 71.06 92 SER A O 1
ATOM 725 N N . PHE A 1 93 ? 18.273 -5.513 15.384 1.00 70.38 93 PHE A N 1
ATOM 726 C CA . PHE A 1 93 ? 19.622 -5.577 15.946 1.00 70.38 93 PHE A CA 1
ATOM 727 C C . PHE A 1 93 ? 20.518 -4.394 15.550 1.00 70.38 93 PHE A C 1
ATOM 729 O O . PHE A 1 93 ? 21.582 -4.233 16.134 1.00 70.38 93 PHE A O 1
ATOM 736 N N . GLU A 1 94 ? 20.097 -3.561 14.594 1.00 71.25 94 GLU A N 1
ATOM 737 C CA . GLU A 1 94 ? 20.857 -2.391 14.119 1.00 71.25 94 GLU A CA 1
ATOM 738 C C . GLU A 1 94 ? 20.100 -1.090 14.425 1.00 71.25 94 GLU A C 1
ATOM 740 O O . GLU A 1 94 ? 20.064 -0.156 13.624 1.00 71.25 94 GLU A O 1
ATOM 745 N N . MET A 1 95 ? 19.440 -1.035 15.585 1.00 69.50 95 MET A N 1
ATOM 746 C CA . MET A 1 95 ? 18.821 0.201 16.053 1.00 69.50 95 MET A CA 1
ATOM 747 C C . MET A 1 95 ? 19.912 1.199 16.442 1.00 69.50 95 MET A C 1
ATOM 749 O O . MET A 1 95 ? 20.728 0.936 17.324 1.00 69.50 95 MET A O 1
ATOM 753 N N . VAL A 1 96 ? 19.911 2.356 15.787 1.00 72.50 96 VAL A N 1
ATOM 754 C CA . VAL A 1 96 ? 20.733 3.501 16.181 1.00 72.50 96 VAL A CA 1
ATOM 755 C C . VAL A 1 96 ? 19.939 4.300 17.217 1.00 72.50 96 VAL A C 1
ATOM 757 O O . VAL A 1 96 ? 18.748 4.532 16.986 1.00 72.50 96 VAL A O 1
ATOM 760 N N . PRO A 1 97 ? 20.540 4.717 18.348 1.00 72.75 97 PRO A N 1
ATOM 761 C CA . PRO A 1 97 ? 19.864 5.591 19.298 1.00 72.75 97 PRO A CA 1
ATOM 762 C C . PRO A 1 97 ? 19.346 6.834 18.578 1.00 72.75 97 PRO A C 1
ATOM 764 O O . PRO A 1 97 ? 20.082 7.462 17.813 1.00 72.75 97 PRO A O 1
ATOM 767 N N . SER A 1 98 ? 18.087 7.203 18.815 1.00 68.69 98 SER A N 1
ATOM 768 C CA . SER A 1 98 ? 17.629 8.533 18.430 1.00 68.69 98 SER A CA 1
ATOM 769 C C . SER A 1 98 ? 18.529 9.542 19.136 1.00 68.69 98 SER A C 1
ATOM 771 O O . SER A 1 98 ? 18.725 9.440 20.343 1.00 68.69 98 SER A O 1
ATOM 773 N N . GLY A 1 99 ? 19.060 10.531 18.416 1.00 79.69 99 GLY A N 1
ATOM 774 C CA . GLY A 1 99 ? 19.793 11.644 19.037 1.00 79.69 99 GLY A CA 1
ATOM 775 C C . GLY A 1 99 ? 18.936 12.495 19.988 1.00 79.69 99 GLY A C 1
ATOM 776 O O . GLY A 1 99 ? 19.445 13.449 20.557 1.00 79.69 99 GLY A O 1
ATOM 777 N N . MET A 1 100 ? 17.653 12.152 20.135 1.00 81.25 100 MET A N 1
ATOM 778 C CA . MET A 1 100 ? 16.696 12.745 21.060 1.00 81.25 100 MET A CA 1
ATOM 779 C C . MET A 1 100 ? 16.668 11.992 22.387 1.00 81.25 100 MET A C 1
ATOM 781 O O . MET A 1 100 ? 16.764 10.760 22.440 1.00 81.25 100 MET A O 1
ATOM 785 N N . THR A 1 101 ? 16.447 12.748 23.450 1.00 83.94 101 THR A N 1
ATOM 786 C CA . THR A 1 101 ? 16.137 12.233 24.780 1.00 83.94 101 THR A CA 1
ATOM 787 C C . THR A 1 101 ? 14.715 11.662 24.844 1.00 83.94 101 THR A C 1
ATOM 789 O O . THR A 1 101 ? 13.858 11.942 24.007 1.00 83.94 101 THR A O 1
ATOM 792 N N . VAL A 1 102 ? 14.434 10.862 25.880 1.00 76.25 102 VAL A N 1
ATOM 793 C CA . VAL A 1 102 ? 13.088 10.308 26.120 1.00 76.25 102 VAL A CA 1
ATOM 794 C C . VAL A 1 102 ? 12.052 11.418 26.335 1.00 76.25 102 VAL A C 1
ATOM 796 O O . VAL A 1 102 ? 10.915 11.266 25.904 1.00 76.25 102 VAL A O 1
ATOM 799 N N . ALA A 1 103 ? 12.445 12.529 26.966 1.00 76.31 103 ALA A N 1
ATOM 800 C CA . ALA A 1 103 ? 11.568 13.672 27.211 1.00 76.31 103 ALA A CA 1
ATOM 801 C C . ALA A 1 103 ? 11.196 14.386 25.903 1.00 76.31 103 ALA A C 1
ATOM 803 O O . ALA A 1 103 ? 10.015 14.569 25.631 1.00 76.31 103 ALA A O 1
ATOM 804 N N . GLU A 1 104 ? 12.182 14.679 25.051 1.00 80.62 104 GLU A N 1
ATOM 805 C CA . GLU A 1 104 ? 11.945 15.275 23.726 1.00 80.62 104 GLU A CA 1
ATOM 806 C C . GLU A 1 104 ? 11.066 14.371 22.853 1.00 80.62 104 GLU A C 1
ATOM 808 O O . GLU A 1 104 ? 10.147 14.844 22.190 1.00 80.62 104 GLU A O 1
ATOM 813 N N . PHE A 1 105 ? 11.289 13.052 22.895 1.00 77.88 105 PHE A N 1
ATOM 814 C CA . PHE A 1 105 ? 10.428 12.097 22.197 1.00 77.88 105 PHE A CA 1
ATOM 815 C C . PHE A 1 105 ? 8.988 12.119 22.726 1.00 77.88 105 PHE A C 1
ATOM 817 O O . PHE A 1 105 ? 8.043 12.040 21.944 1.00 77.88 105 PHE A O 1
ATOM 824 N N . GLN A 1 106 ? 8.803 12.203 24.046 1.00 69.56 106 GLN A N 1
ATOM 825 C CA . GLN A 1 106 ? 7.476 12.274 24.656 1.00 69.56 106 GLN A CA 1
ATOM 826 C C . GLN A 1 106 ? 6.755 13.571 24.287 1.00 69.56 106 GLN A C 1
ATOM 828 O O . GLN A 1 106 ? 5.575 13.509 23.953 1.00 69.56 106 GLN A O 1
ATOM 833 N N . GLU A 1 107 ? 7.446 14.712 24.297 1.00 78.25 107 GLU A N 1
ATOM 834 C CA . GLU A 1 107 ? 6.890 16.002 23.872 1.00 78.25 107 GLU A CA 1
ATOM 835 C C . GLU A 1 107 ? 6.463 15.970 22.402 1.00 78.25 107 GLU A C 1
ATOM 837 O O . GLU A 1 107 ? 5.305 16.263 22.111 1.00 78.25 107 GLU A O 1
ATOM 842 N N . LEU A 1 108 ? 7.328 15.492 21.501 1.00 77.00 108 LEU A N 1
ATOM 843 C CA . LEU A 1 108 ? 6.992 15.285 20.086 1.00 77.00 108 LEU A CA 1
ATOM 844 C C . LEU A 1 108 ? 5.814 14.325 19.906 1.00 77.00 108 LEU A C 1
ATOM 846 O O . LEU A 1 108 ? 4.907 14.586 19.124 1.00 77.00 108 LEU A O 1
ATOM 850 N N . ALA A 1 109 ? 5.774 13.219 20.651 1.00 67.00 109 ALA A N 1
ATOM 851 C CA . ALA A 1 109 ? 4.665 12.273 20.573 1.00 67.00 109 ALA A CA 1
ATOM 852 C C . ALA A 1 109 ? 3.344 12.878 21.082 1.00 67.00 109 ALA A C 1
ATOM 854 O O . ALA A 1 109 ? 2.271 12.527 20.579 1.00 67.00 109 ALA A O 1
ATOM 855 N N . ILE A 1 110 ? 3.400 13.772 22.071 1.00 69.31 110 ILE A N 1
ATOM 856 C CA . ILE A 1 110 ? 2.242 14.527 22.561 1.00 69.31 110 ILE A CA 1
ATOM 857 C C . ILE A 1 110 ? 1.823 15.585 21.535 1.00 69.31 110 ILE A C 1
ATOM 859 O O . ILE A 1 110 ? 0.629 15.715 21.280 1.00 69.31 110 ILE A O 1
ATOM 863 N N . GLU A 1 111 ? 2.762 16.293 20.915 1.00 74.25 111 GLU A N 1
ATOM 864 C CA . GLU A 1 111 ? 2.482 17.301 19.889 1.00 74.25 111 GLU A CA 1
ATOM 865 C C . GLU A 1 111 ? 1.883 16.668 18.624 1.00 74.25 111 GLU A C 1
ATOM 867 O O . GLU A 1 111 ? 0.812 17.071 18.171 1.00 74.25 111 GLU A O 1
ATOM 872 N N . GLU A 1 112 ? 2.522 15.624 18.093 1.00 69.81 112 GLU A N 1
ATOM 873 C CA . GLU A 1 112 ? 2.108 14.971 16.849 1.00 69.81 112 GLU A CA 1
ATOM 874 C C . GLU A 1 112 ? 0.862 14.094 17.022 1.00 69.81 112 GLU A C 1
ATOM 876 O O . GLU A 1 112 ? -0.005 14.066 16.149 1.00 69.81 112 GLU A O 1
ATOM 881 N N . ASN A 1 113 ? 0.762 13.348 18.130 1.00 63.00 113 ASN A N 1
ATOM 882 C CA . ASN A 1 113 ? -0.261 12.306 18.293 1.00 63.00 113 ASN A CA 1
ATOM 883 C C . ASN A 1 113 ? -1.219 12.555 19.471 1.00 63.00 113 ASN A C 1
ATOM 885 O O . ASN A 1 113 ? -2.205 11.826 19.637 1.00 63.00 113 ASN A O 1
ATOM 889 N N . GLY A 1 114 ? -0.961 13.566 20.311 1.00 59.97 114 GLY A N 1
ATOM 890 C CA . GLY A 1 114 ? -1.833 13.933 21.430 1.00 59.97 114 GLY A CA 1
ATOM 891 C C . GLY A 1 114 ? -2.027 12.829 22.468 1.00 59.97 114 GLY A C 1
ATOM 892 O O . GLY A 1 114 ? -3.081 12.786 23.105 1.00 59.97 114 GLY A O 1
ATOM 893 N N . LEU A 1 115 ? -1.084 11.885 22.579 1.00 55.44 115 LEU A N 1
ATOM 894 C CA . LEU A 1 115 ? -1.335 10.583 23.208 1.00 55.44 115 LEU A CA 1
ATOM 895 C C . LEU A 1 115 ? -1.351 10.611 24.749 1.00 55.44 115 LEU A C 1
ATOM 897 O O . LEU A 1 115 ? -1.881 9.685 25.364 1.00 55.44 115 LEU A O 1
ATOM 901 N N . PHE A 1 116 ? -0.848 11.679 25.375 1.00 52.19 116 PHE A N 1
ATOM 902 C CA . PHE A 1 116 ? -0.813 11.839 26.829 1.00 52.19 116 PHE A CA 1
ATOM 903 C C . PHE A 1 116 ? -1.245 13.255 27.216 1.00 52.19 116 PHE A C 1
ATOM 905 O O . PHE A 1 116 ? -0.654 14.231 26.766 1.00 52.19 116 PHE A O 1
ATOM 912 N N . VAL A 1 117 ? -2.281 13.365 28.050 1.00 54.97 117 VAL A N 1
ATOM 913 C CA . VAL A 1 117 ? -2.668 14.623 28.698 1.00 54.97 117 VAL A CA 1
ATOM 914 C C . VAL A 1 117 ? -2.496 14.396 30.190 1.00 54.97 117 VAL A C 1
ATOM 916 O O . VAL A 1 117 ? -3.278 13.679 30.809 1.00 54.97 117 VAL A O 1
ATOM 919 N N . LEU A 1 118 ? -1.449 14.968 30.778 1.00 52.09 118 LEU A N 1
ATOM 920 C CA . LEU A 1 118 ? -1.342 15.016 32.231 1.00 52.09 118 LEU A CA 1
ATOM 921 C C . LEU A 1 118 ? -2.397 16.009 32.718 1.00 52.09 118 LEU A C 1
ATOM 923 O O . LEU A 1 118 ? -2.290 17.203 32.460 1.00 52.09 118 LEU A O 1
ATOM 927 N N . THR A 1 119 ? -3.451 15.508 33.358 1.00 50.69 119 THR A N 1
ATOM 928 C CA . THR A 1 119 ? -4.419 16.369 34.044 1.00 50.69 119 THR A CA 1
ATOM 929 C C . THR A 1 119 ? -3.992 16.431 35.504 1.00 50.69 119 THR A C 1
ATOM 931 O O . THR A 1 119 ? -3.906 15.399 36.168 1.00 50.69 119 THR A O 1
ATOM 934 N N . GLU A 1 120 ? -3.656 17.621 35.997 1.00 49.34 120 GLU A N 1
ATOM 935 C CA . GLU A 1 120 ? -3.482 17.819 37.433 1.00 49.34 120 GLU A CA 1
ATOM 936 C C . GLU A 1 120 ? -4.869 17.762 38.079 1.00 49.34 120 GLU A C 1
ATOM 938 O O . GLU A 1 120 ? -5.715 18.611 37.820 1.00 49.34 120 GLU A O 1
ATOM 943 N N . THR A 1 121 ? -5.119 16.753 38.907 1.00 49.34 121 THR A N 1
ATOM 944 C CA . THR A 1 121 ? -6.231 16.781 39.861 1.00 49.34 121 THR A CA 1
ATOM 945 C C . THR A 1 121 ? -5.644 16.877 41.258 1.00 49.34 121 THR A C 1
ATOM 947 O O . THR A 1 121 ? -4.948 15.960 41.700 1.00 49.34 121 THR A O 1
ATOM 950 N N . SER A 1 122 ? -5.915 17.977 41.958 1.00 47.69 122 SER A N 1
ATOM 951 C CA . SER A 1 122 ? -5.806 18.027 43.414 1.00 47.69 122 SER A CA 1
ATOM 952 C C . SER A 1 122 ? -6.926 17.161 43.988 1.00 47.69 122 SER A C 1
ATOM 954 O O . SER A 1 122 ? -8.098 17.501 43.873 1.00 47.69 122 SER A O 1
ATOM 956 N N . VAL A 1 123 ? -6.575 16.001 44.544 1.00 46.81 123 VAL A N 1
ATOM 957 C CA . VAL A 1 123 ? -7.528 15.130 45.240 1.00 46.81 123 VAL A CA 1
ATOM 958 C C . VAL A 1 123 ? -7.088 15.041 46.692 1.00 46.81 123 VAL A C 1
ATOM 960 O O . VAL A 1 123 ? -6.008 14.515 46.973 1.00 46.81 123 VAL A O 1
ATOM 963 N N . ASP A 1 124 ? -7.919 15.563 47.590 1.00 47.72 124 ASP A N 1
ATOM 964 C CA . ASP A 1 124 ? -7.791 15.337 49.028 1.00 47.72 124 ASP A CA 1
ATOM 965 C C . ASP A 1 124 ? -8.245 13.907 49.382 1.00 47.72 124 ASP A C 1
ATOM 967 O O . ASP A 1 124 ? -8.997 13.279 48.633 1.00 47.72 124 ASP A O 1
ATOM 971 N N . ASP A 1 125 ? -7.786 13.378 50.520 1.00 48.88 125 ASP A N 1
ATOM 972 C CA . ASP A 1 125 ? -7.943 11.968 50.945 1.00 48.88 125 ASP A CA 1
ATOM 973 C C . ASP A 1 125 ? -9.417 11.496 51.052 1.00 48.88 125 ASP A C 1
ATOM 975 O O . ASP A 1 125 ? -9.686 10.297 51.059 1.00 48.88 125 ASP A O 1
ATOM 979 N N . ASP A 1 126 ? -10.373 12.434 51.033 1.00 52.81 126 ASP A N 1
ATOM 980 C CA . ASP A 1 126 ? -11.820 12.209 51.159 1.00 52.81 126 ASP A CA 1
ATOM 981 C C . ASP A 1 126 ? -12.618 12.357 49.838 1.00 52.81 126 ASP A C 1
ATOM 983 O O . ASP A 1 126 ? -13.846 12.253 49.837 1.00 52.81 126 ASP A O 1
ATOM 987 N N . GLY A 1 127 ? -11.959 12.579 48.691 1.00 48.25 127 GLY A N 1
ATOM 988 C CA . GLY A 1 127 ? -12.611 12.561 47.368 1.00 48.25 127 GLY A CA 1
ATOM 989 C C . GLY A 1 127 ? -13.523 13.756 47.043 1.00 48.25 127 GLY A C 1
ATOM 990 O O . GLY A 1 127 ? -14.380 13.643 46.165 1.00 48.25 127 GLY A O 1
ATOM 991 N N . VAL A 1 128 ? -13.348 14.892 47.723 1.00 47.41 128 VAL A N 1
ATOM 992 C CA . VAL A 1 128 ? -14.085 16.144 47.474 1.00 47.41 128 VAL A CA 1
ATOM 993 C C . VAL A 1 128 ? -13.215 17.104 46.651 1.00 47.41 128 VAL A C 1
ATOM 995 O O . VAL A 1 128 ? -12.040 17.285 46.961 1.00 47.41 128 VAL A O 1
ATOM 998 N N . GLU A 1 129 ? -13.775 17.721 45.602 1.00 44.38 129 GLU A N 1
ATOM 999 C CA . GLU A 1 129 ? -13.100 18.784 44.841 1.00 44.38 129 GLU A CA 1
ATOM 1000 C C . GLU A 1 129 ? -12.906 20.020 45.735 1.00 44.38 129 GLU A C 1
ATOM 1002 O O . GLU A 1 129 ? -13.861 20.728 46.061 1.00 44.38 129 GLU A O 1
ATOM 1007 N N . SER A 1 130 ? -11.664 20.262 46.151 1.00 46.97 130 SER A N 1
ATOM 1008 C CA . SER A 1 130 ? -11.259 21.422 46.943 1.00 46.97 130 SER A CA 1
ATOM 1009 C C . SER A 1 130 ? -10.557 22.449 46.051 1.00 46.97 130 SER A C 1
ATOM 1011 O O . SER A 1 130 ? -9.612 22.116 45.336 1.00 46.97 130 SER A O 1
ATOM 1013 N N . ASN A 1 131 ? -11.016 23.704 46.100 1.00 51.25 131 ASN A N 1
ATOM 1014 C CA . ASN A 1 131 ? -10.345 24.858 45.484 1.00 51.25 131 ASN A CA 1
ATOM 1015 C C . ASN A 1 131 ? -9.244 25.448 46.385 1.00 51.25 131 ASN A C 1
ATOM 1017 O O . ASN A 1 131 ? -8.678 26.492 46.055 1.00 51.25 131 ASN A O 1
ATOM 1021 N N . ASP A 1 132 ? -8.940 24.807 47.516 1.00 55.09 132 ASP A N 1
ATOM 1022 C CA . ASP A 1 132 ? -7.905 25.275 48.427 1.00 55.09 132 ASP A CA 1
ATOM 1023 C C . ASP A 1 132 ? -6.535 24.700 48.049 1.00 55.09 132 ASP A C 1
ATOM 1025 O O . ASP A 1 132 ? -6.365 23.521 47.733 1.00 55.09 132 ASP A O 1
ATOM 1029 N N . CYS A 1 133 ? -5.522 25.566 48.079 1.00 53.34 133 CYS A N 1
ATOM 1030 C CA . CYS A 1 133 ? -4.139 25.199 47.812 1.00 53.34 133 CYS A CA 1
ATOM 1031 C C . CYS A 1 133 ? -3.674 24.110 48.794 1.00 53.34 133 CYS A C 1
ATOM 1033 O O . CYS A 1 133 ? -3.623 24.342 50.003 1.00 53.34 133 CYS A O 1
ATOM 1035 N N . LEU A 1 134 ? -3.264 22.950 48.274 1.00 52.84 134 LEU A N 1
ATOM 1036 C CA . LEU A 1 134 ? -2.670 21.882 49.078 1.00 52.84 134 LEU A CA 1
ATOM 1037 C C . LEU A 1 134 ? -1.459 22.391 49.899 1.00 52.84 134 LEU A C 1
ATOM 1039 O O . LEU A 1 134 ? -0.662 23.195 49.398 1.00 52.84 134 LEU A O 1
ATOM 1043 N N . PRO A 1 135 ? -1.257 21.904 51.140 1.00 58.09 135 PRO A N 1
ATOM 1044 C CA . PRO A 1 135 ? -0.125 22.303 51.968 1.00 58.09 135 PRO A CA 1
ATOM 1045 C C . PRO A 1 135 ? 1.219 21.894 51.324 1.00 58.09 135 PRO A C 1
ATOM 1047 O O . PRO A 1 135 ? 1.283 20.868 50.646 1.00 58.09 135 PRO A O 1
ATOM 1050 N N . PRO A 1 136 ? 2.338 22.605 51.591 1.00 51.28 136 PRO A N 1
ATOM 1051 C CA . PRO A 1 136 ? 3.621 22.467 50.869 1.00 51.28 136 PRO A CA 1
ATOM 1052 C C . PRO A 1 136 ? 4.281 21.072 50.847 1.00 51.28 136 PRO A C 1
ATOM 1054 O O . PRO A 1 136 ? 5.328 20.896 50.230 1.00 51.28 136 PRO A O 1
ATOM 1057 N N . ARG A 1 137 ? 3.722 20.089 51.562 1.00 54.00 137 ARG A N 1
ATOM 1058 C CA . ARG A 1 137 ? 4.251 18.727 51.736 1.00 54.00 137 ARG A CA 1
ATOM 1059 C C . ARG A 1 137 ? 3.298 17.614 51.285 1.00 54.00 137 ARG A C 1
ATOM 1061 O O . ARG A 1 137 ? 3.631 16.445 51.468 1.00 54.00 137 ARG A O 1
ATOM 1068 N N . SER A 1 138 ? 2.139 17.928 50.708 1.00 61.84 138 SER A N 1
ATOM 1069 C CA . SER A 1 138 ? 1.245 16.901 50.160 1.00 61.84 138 SER A CA 1
ATOM 1070 C C . SER A 1 138 ? 1.881 16.235 48.934 1.00 61.84 138 SER A C 1
ATOM 1072 O O . SER A 1 138 ? 2.317 16.925 48.008 1.00 61.84 138 SER A O 1
ATOM 1074 N N . GLN A 1 139 ? 1.905 14.902 48.882 1.00 55.28 139 GLN A N 1
ATOM 1075 C CA . GLN A 1 139 ? 2.234 14.192 47.646 1.00 55.28 139 GLN A CA 1
ATOM 1076 C C . GLN A 1 139 ? 1.141 14.478 46.614 1.00 55.28 139 GLN A C 1
ATOM 1078 O O . GLN A 1 139 ? 0.020 13.995 46.753 1.00 55.28 139 GLN A O 1
ATOM 1083 N N . ARG A 1 140 ? 1.459 15.253 45.570 1.00 54.59 140 ARG A N 1
ATOM 1084 C CA . ARG A 1 140 ? 0.570 15.383 44.410 1.00 54.59 140 ARG A CA 1
ATOM 1085 C C . ARG A 1 140 ? 0.405 13.997 43.788 1.00 54.59 140 ARG A C 1
ATOM 1087 O O . ARG A 1 140 ? 1.364 13.434 43.258 1.00 54.59 140 ARG A O 1
ATOM 1094 N N . ARG A 1 141 ? -0.797 13.425 43.880 1.00 54.12 141 ARG A N 1
ATOM 1095 C CA . ARG A 1 141 ? -1.153 12.205 43.150 1.00 54.12 141 ARG A CA 1
ATOM 1096 C C . ARG A 1 141 ? -1.543 12.611 41.736 1.00 54.12 141 ARG A C 1
ATOM 1098 O O . ARG A 1 141 ? -2.634 13.115 41.509 1.00 54.12 141 ARG A O 1
ATOM 1105 N N . TYR A 1 142 ? -0.643 12.401 40.785 1.00 49.16 142 TYR A N 1
ATOM 1106 C CA . TYR A 1 142 ? -0.977 12.549 39.374 1.00 49.16 142 TYR A CA 1
ATOM 1107 C C . TYR A 1 142 ? -1.788 11.331 38.933 1.00 49.16 142 TYR A C 1
ATOM 1109 O O . TYR A 1 142 ? -1.315 10.198 39.042 1.00 49.16 142 TYR A O 1
ATOM 1117 N N . VAL A 1 143 ? -2.996 11.554 38.420 1.00 56.56 143 VAL A N 1
ATOM 1118 C CA . VAL A 1 143 ? -3.717 10.531 37.660 1.00 56.56 143 VAL A CA 1
ATOM 1119 C C . VAL A 1 143 ? -3.390 10.771 36.194 1.00 56.56 143 VAL A C 1
ATOM 1121 O O . VAL A 1 143 ? -3.840 11.741 35.590 1.00 56.56 143 VAL A O 1
ATOM 1124 N N . SER A 1 144 ? -2.573 9.901 35.606 1.00 52.53 144 SER A N 1
ATOM 1125 C CA . SER A 1 144 ? -2.326 9.923 34.167 1.00 52.53 144 SER A CA 1
ATOM 1126 C C . SER A 1 144 ? -3.571 9.420 33.434 1.00 52.53 144 SER A C 1
ATOM 1128 O O . SER A 1 144 ? -3.746 8.228 33.179 1.00 52.53 144 SER A O 1
ATOM 1130 N N . LEU A 1 145 ? -4.475 10.339 33.102 1.00 55.06 145 LEU A N 1
ATOM 1131 C CA . LEU A 1 145 ? -5.600 10.037 32.230 1.00 55.06 145 LEU A CA 1
ATOM 1132 C C . LEU A 1 145 ? -5.106 10.022 30.780 1.00 55.06 145 LEU A C 1
ATOM 1134 O O . LEU A 1 145 ? -4.585 11.002 30.255 1.00 55.06 145 LEU A O 1
ATOM 1138 N N . ILE A 1 146 ? -5.280 8.890 30.100 1.00 64.94 146 ILE A N 1
ATOM 1139 C CA . ILE A 1 146 ? -5.134 8.841 28.642 1.00 64.94 146 ILE A CA 1
ATOM 1140 C C . ILE A 1 146 ? -6.159 9.832 28.068 1.00 64.94 146 ILE A C 1
ATOM 1142 O O . ILE A 1 146 ? -7.326 9.771 28.453 1.00 64.94 146 ILE A O 1
ATOM 1146 N N . ARG A 1 147 ? -5.768 10.713 27.132 1.00 65.75 147 ARG A N 1
ATOM 1147 C CA . ARG A 1 147 ? -6.656 11.722 26.499 1.00 65.75 147 ARG A CA 1
ATOM 1148 C C . ARG A 1 147 ? -8.000 11.138 26.038 1.00 65.75 147 ARG A C 1
ATOM 1150 O O . ARG A 1 147 ? -9.035 11.792 26.072 1.00 65.75 147 ARG A O 1
ATOM 1157 N N . TYR A 1 148 ? -7.974 9.873 25.633 1.00 69.69 148 TYR A N 1
ATOM 1158 C CA . TYR A 1 148 ? -9.102 9.104 25.118 1.00 69.69 148 TYR A CA 1
ATOM 1159 C C . TYR A 1 148 ? -9.867 8.306 26.197 1.00 69.69 148 TYR A C 1
ATOM 1161 O O . TYR A 1 148 ? -10.680 7.438 25.868 1.00 69.69 148 TYR A O 1
ATOM 1169 N N . TYR A 1 149 ? -9.644 8.565 27.489 1.00 77.44 149 TYR A N 1
ATOM 1170 C CA . TYR A 1 149 ? -10.348 7.878 28.577 1.00 77.44 149 TYR A CA 1
ATOM 1171 C C . TYR A 1 149 ? -11.879 8.054 28.507 1.00 77.44 149 TYR A C 1
ATOM 1173 O O . TYR A 1 149 ? -12.576 7.034 28.550 1.00 77.44 149 TYR A O 1
ATOM 1181 N N . PRO A 1 150 ? -12.437 9.262 28.262 1.00 81.25 150 PRO A N 1
ATOM 1182 C CA . PRO A 1 150 ? -13.879 9.420 28.041 1.00 81.25 150 PRO A CA 1
ATOM 1183 C C . PRO A 1 150 ? -14.397 8.577 26.865 1.00 81.25 150 PRO A C 1
ATOM 1185 O O . PRO A 1 150 ? -15.436 7.926 26.967 1.00 81.25 150 PRO A O 1
ATOM 1188 N N . MET A 1 151 ? -13.625 8.490 25.776 1.00 80.31 151 MET A N 1
ATOM 1189 C CA . MET A 1 151 ? -13.967 7.652 24.619 1.00 80.31 151 MET A CA 1
ATOM 1190 C C . MET A 1 151 ? -13.986 6.160 24.967 1.00 80.31 151 MET A C 1
ATOM 1192 O O . MET A 1 151 ? -14.777 5.404 24.406 1.00 80.31 151 MET A O 1
ATOM 1196 N N . THR A 1 152 ? -13.161 5.730 25.925 1.00 80.69 152 THR A N 1
ATOM 1197 C CA . THR A 1 152 ? -13.138 4.345 26.415 1.00 80.69 152 THR A CA 1
ATOM 1198 C C . THR A 1 152 ? -14.410 4.013 27.197 1.00 80.69 152 THR A C 1
ATOM 1200 O O . THR A 1 152 ? -14.951 2.916 27.051 1.00 80.69 152 THR A O 1
ATOM 1203 N N . LEU A 1 153 ? -14.923 4.953 27.999 1.00 86.31 153 LEU A N 1
ATOM 1204 C CA . LEU A 1 153 ? -16.199 4.793 28.707 1.00 86.31 153 LEU A CA 1
ATOM 1205 C C . LEU A 1 153 ? -17.374 4.719 27.721 1.00 86.31 153 LEU A C 1
ATOM 1207 O O . LEU A 1 153 ? -18.149 3.763 27.777 1.00 86.31 153 LEU A O 1
ATOM 1211 N N . LEU A 1 154 ? -17.426 5.632 26.746 1.00 86.75 154 LEU A N 1
ATOM 1212 C CA . LEU A 1 154 ? -18.431 5.606 25.674 1.00 86.75 154 LEU A CA 1
ATOM 1213 C C . LEU A 1 154 ? -18.378 4.302 24.864 1.00 86.75 154 LEU A C 1
ATOM 1215 O O . LEU A 1 154 ? -19.413 3.711 24.549 1.00 86.75 154 LEU A O 1
ATOM 1219 N N . ALA A 1 155 ? -17.177 3.803 24.555 1.00 85.31 155 ALA A N 1
ATOM 1220 C CA . ALA A 1 155 ? -17.010 2.519 23.882 1.00 85.31 155 ALA A CA 1
ATOM 1221 C C . ALA A 1 155 ? -17.564 1.360 24.728 1.00 85.31 155 ALA A C 1
ATOM 1223 O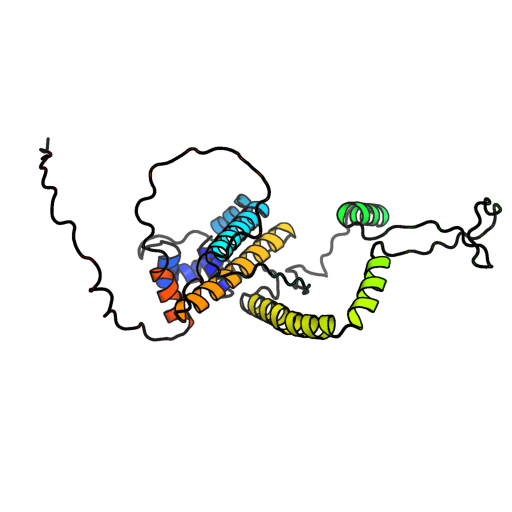 O . ALA A 1 155 ? -18.254 0.493 24.195 1.00 85.31 155 ALA A O 1
ATOM 1224 N N . ARG A 1 156 ? -17.331 1.349 26.050 1.00 87.88 156 ARG A N 1
ATOM 1225 C CA . ARG A 1 156 ? -17.875 0.320 26.959 1.00 87.88 156 ARG A CA 1
ATOM 1226 C C . ARG A 1 156 ? -19.401 0.314 26.983 1.00 87.88 156 ARG A C 1
ATOM 1228 O O . ARG A 1 156 ? -19.993 -0.765 26.984 1.00 87.88 156 ARG A O 1
ATOM 1235 N N . GLU A 1 157 ? -20.032 1.482 26.990 1.00 89.62 157 GLU A N 1
ATOM 1236 C CA . GLU A 1 157 ? -21.491 1.595 26.915 1.00 89.62 157 GLU A CA 1
ATOM 1237 C C . GLU A 1 157 ? -22.014 1.115 25.561 1.00 89.62 157 GLU A C 1
ATOM 1239 O O . GLU A 1 157 ? -22.896 0.252 25.510 1.00 89.62 157 GLU A O 1
ATOM 1244 N N . ARG A 1 158 ? -21.401 1.572 24.462 1.00 86.81 158 ARG A N 1
ATOM 1245 C CA . ARG A 1 158 ? -21.767 1.152 23.103 1.00 86.81 158 ARG A CA 1
ATOM 1246 C C . ARG A 1 158 ? -21.635 -0.360 22.923 1.00 86.81 158 ARG A C 1
ATOM 1248 O O . ARG A 1 158 ? -22.512 -0.970 22.309 1.00 86.81 158 ARG A O 1
ATOM 1255 N N .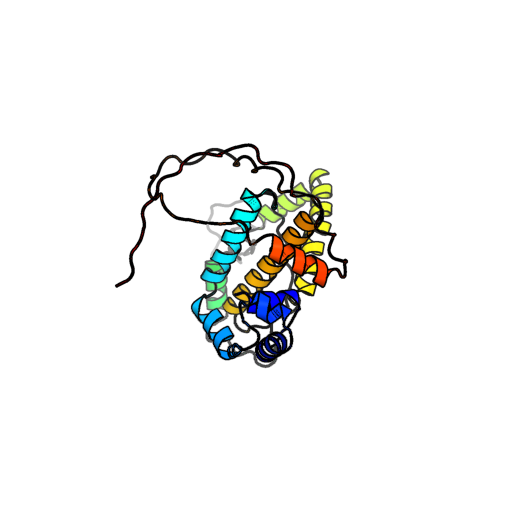 ASN A 1 159 ? -20.621 -0.978 23.534 1.00 87.00 159 ASN A N 1
ATOM 1256 C CA . ASN A 1 159 ? -20.382 -2.422 23.488 1.00 87.00 159 ASN A CA 1
ATOM 1257 C C . ASN A 1 159 ? -21.545 -3.264 24.042 1.00 87.00 159 ASN A C 1
ATOM 1259 O O . ASN A 1 159 ? -21.675 -4.438 23.682 1.00 87.00 159 ASN A O 1
ATOM 1263 N N . ARG A 1 160 ? -22.398 -2.688 24.900 1.00 88.94 160 ARG A N 1
ATOM 1264 C CA . ARG A 1 160 ? -23.566 -3.374 25.482 1.00 88.94 160 ARG A CA 1
ATOM 1265 C C . ARG A 1 160 ? -24.754 -3.453 24.516 1.00 88.94 160 ARG A C 1
ATOM 1267 O O . ARG A 1 160 ? -25.644 -4.283 24.710 1.00 88.94 160 ARG A O 1
ATOM 1274 N N . THR A 1 161 ? -24.772 -2.639 23.461 1.00 92.19 161 THR A N 1
ATOM 1275 C CA . THR A 1 161 ? -25.899 -2.561 22.519 1.00 92.19 161 THR A CA 1
ATOM 1276 C C . THR A 1 161 ? -25.948 -3.758 21.554 1.00 92.19 161 THR A C 1
ATOM 1278 O O . THR A 1 161 ? -24.936 -4.392 21.236 1.00 92.19 161 THR A O 1
ATOM 1281 N N . SER A 1 162 ? -27.147 -4.106 21.074 1.00 90.06 162 SER A N 1
ATOM 1282 C CA . SER A 1 162 ? -27.332 -5.136 20.036 1.00 90.06 162 SER A CA 1
ATOM 1283 C C . SER A 1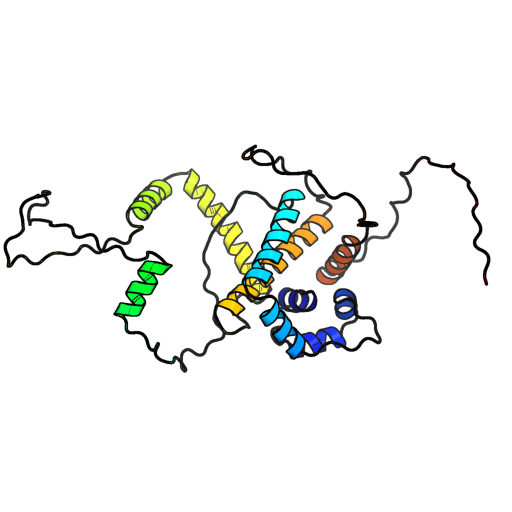 162 ? -26.843 -4.664 18.662 1.00 90.06 162 SER A C 1
ATOM 1285 O O . SER A 1 162 ? -26.358 -5.475 17.874 1.00 90.06 162 SER A O 1
ATOM 1287 N N . GLU A 1 163 ? -26.911 -3.357 18.403 1.00 87.12 163 GLU A N 1
ATOM 1288 C CA . GLU A 1 163 ? -26.370 -2.704 17.210 1.00 87.12 163 GLU A CA 1
ATOM 1289 C C . GLU A 1 163 ? -24.851 -2.882 17.120 1.00 87.12 163 GLU A C 1
ATOM 1291 O O . GLU A 1 163 ? -24.353 -3.386 16.113 1.00 87.12 163 GLU A O 1
ATOM 1296 N N . TYR A 1 164 ? -24.119 -2.599 18.205 1.00 86.25 164 TYR A N 1
ATOM 1297 C CA . TYR A 1 164 ? -22.672 -2.816 18.249 1.00 86.25 164 TYR A CA 1
ATOM 1298 C C . TYR A 1 164 ? -22.292 -4.268 17.960 1.00 86.25 164 TYR A C 1
ATOM 1300 O O . TYR A 1 164 ? -21.334 -4.515 17.235 1.00 86.25 164 TYR A O 1
ATOM 1308 N N . ARG A 1 165 ? -23.047 -5.249 18.476 1.00 86.50 165 ARG A N 1
ATOM 1309 C CA . ARG A 1 165 ? -22.787 -6.666 18.174 1.00 86.50 165 ARG A CA 1
ATOM 1310 C C . ARG A 1 165 ? -22.876 -6.964 16.675 1.00 86.50 165 ARG A C 1
ATOM 1312 O O . ARG A 1 165 ? -22.025 -7.694 16.173 1.00 86.50 165 ARG A O 1
ATOM 1319 N N . ARG A 1 166 ? -23.857 -6.394 15.965 1.00 85.88 166 ARG A N 1
ATOM 1320 C CA . ARG A 1 166 ? -23.994 -6.548 14.504 1.00 85.88 166 ARG A CA 1
ATOM 1321 C C . ARG A 1 166 ? -22.842 -5.869 13.766 1.00 85.88 166 ARG A C 1
ATOM 1323 O O . ARG A 1 166 ? -22.221 -6.493 12.909 1.00 85.88 166 ARG A O 1
ATOM 1330 N N . GLU A 1 167 ? -22.525 -4.632 14.140 1.00 83.50 167 GLU A N 1
ATOM 1331 C CA . GLU A 1 167 ? -21.430 -3.864 13.538 1.00 83.50 167 GLU A CA 1
ATOM 1332 C C . GLU A 1 167 ? -20.063 -4.506 13.781 1.00 83.50 167 GLU A C 1
ATOM 1334 O O . GLU A 1 167 ? -19.236 -4.559 12.876 1.00 83.50 167 GLU A O 1
ATOM 1339 N N . ARG A 1 168 ? -19.832 -5.081 14.965 1.00 85.44 168 ARG A N 1
ATOM 1340 C CA . ARG A 1 168 ? -18.607 -5.822 15.281 1.00 85.44 168 ARG A CA 1
ATOM 1341 C C . ARG A 1 168 ? -18.426 -7.034 14.368 1.00 85.44 168 ARG A C 1
ATOM 1343 O O . ARG A 1 168 ? -17.332 -7.227 13.854 1.00 85.44 168 ARG A O 1
ATOM 1350 N N . VAL A 1 169 ? -19.480 -7.824 14.140 1.00 83.06 169 VAL A N 1
ATOM 1351 C CA . VAL A 1 169 ? -19.423 -8.986 13.231 1.00 83.06 169 VAL A CA 1
ATOM 1352 C C . VAL A 1 169 ? -19.158 -8.540 11.790 1.00 83.06 169 VAL A C 1
ATOM 1354 O O . VAL A 1 169 ? -18.301 -9.114 11.123 1.00 83.06 169 VAL A O 1
ATOM 1357 N N . ARG A 1 170 ? -19.832 -7.478 11.322 1.00 82.25 170 ARG A N 1
ATOM 1358 C CA . ARG A 1 170 ? -19.585 -6.901 9.987 1.00 82.25 170 ARG A CA 1
ATOM 1359 C C . ARG A 1 170 ? -18.140 -6.430 9.829 1.00 82.25 170 ARG A C 1
ATOM 1361 O O . ARG A 1 170 ? -17.483 -6.810 8.863 1.00 82.25 170 ARG A O 1
ATOM 1368 N N . ARG A 1 171 ? -17.636 -5.655 10.797 1.00 80.12 171 ARG A N 1
ATOM 1369 C CA . ARG A 1 171 ? -16.248 -5.166 10.837 1.00 80.12 171 ARG A CA 1
ATOM 1370 C C . ARG A 1 171 ? -15.254 -6.306 10.787 1.00 80.12 171 ARG A C 1
ATOM 1372 O O . ARG A 1 171 ? -14.338 -6.242 9.980 1.00 80.12 171 ARG A O 1
ATOM 1379 N N . GLN A 1 172 ? -15.480 -7.346 11.585 1.00 79.56 172 GLN A N 1
ATOM 1380 C CA . GLN A 1 172 ? -14.611 -8.511 11.622 1.00 79.56 172 GLN A CA 1
ATOM 1381 C C . GLN A 1 172 ? -14.455 -9.111 10.220 1.00 79.56 172 GLN A C 1
ATOM 1383 O O . GLN A 1 172 ? -13.352 -9.186 9.697 1.00 79.56 172 GLN A O 1
ATOM 1388 N N . THR A 1 173 ? -15.560 -9.429 9.543 1.00 80.94 173 THR A N 1
ATOM 1389 C CA . THR A 1 173 ? -15.489 -10.056 8.215 1.00 80.94 173 THR A CA 1
ATOM 1390 C C . THR A 1 173 ? -14.918 -9.125 7.138 1.00 80.94 173 THR A C 1
ATOM 1392 O O . THR A 1 173 ? -14.168 -9.570 6.267 1.00 80.94 173 THR A O 1
ATOM 1395 N N . ILE A 1 174 ? -15.265 -7.835 7.170 1.00 82.75 174 ILE A N 1
ATOM 1396 C CA . ILE A 1 174 ? -14.853 -6.875 6.135 1.00 82.75 174 ILE A CA 1
ATOM 1397 C C . ILE A 1 174 ? -13.380 -6.483 6.300 1.00 82.75 174 ILE A C 1
ATOM 1399 O O . ILE A 1 174 ? -12.632 -6.504 5.316 1.00 82.75 174 ILE A O 1
ATOM 1403 N N . ALA A 1 175 ? -12.955 -6.142 7.519 1.00 81.94 175 ALA A N 1
ATOM 1404 C CA . ALA A 1 175 ? -11.591 -5.713 7.807 1.00 81.94 175 ALA A CA 1
ATOM 1405 C C . ALA A 1 175 ? -10.610 -6.886 7.703 1.00 81.94 175 ALA A C 1
ATOM 1407 O O . ALA A 1 175 ? -9.649 -6.790 6.937 1.00 81.94 175 ALA A O 1
ATOM 1408 N N . GLU A 1 176 ? -10.892 -8.026 8.349 1.00 83.12 176 GLU A N 1
ATOM 1409 C CA . GLU A 1 176 ? -10.026 -9.215 8.267 1.00 83.12 176 GLU A CA 1
ATOM 1410 C C . GLU A 1 176 ? -9.891 -9.693 6.816 1.00 83.12 176 GLU A C 1
ATOM 1412 O O . GLU A 1 176 ? -8.787 -9.960 6.342 1.00 83.12 176 GLU A O 1
ATOM 1417 N N . GLY A 1 177 ? -10.994 -9.725 6.057 1.00 86.88 177 GLY A N 1
ATOM 1418 C CA . GLY A 1 177 ? -10.963 -10.099 4.642 1.00 86.88 177 GLY A CA 1
ATOM 1419 C C . GLY A 1 177 ? -10.154 -9.129 3.771 1.00 86.88 177 GLY A C 1
ATOM 1420 O O . GLY A 1 177 ? -9.526 -9.541 2.785 1.00 86.88 177 GLY A O 1
ATOM 1421 N N . THR A 1 178 ? -10.140 -7.843 4.129 1.00 89.06 178 THR A N 1
ATOM 1422 C CA . THR A 1 178 ? -9.350 -6.817 3.435 1.00 89.06 178 THR A CA 1
ATOM 1423 C C . THR A 1 178 ? -7.868 -6.974 3.754 1.00 89.06 178 THR A C 1
ATOM 1425 O O . THR A 1 178 ? -7.076 -7.088 2.817 1.00 89.06 178 THR A O 1
ATOM 1428 N N . PHE A 1 179 ? -7.490 -7.105 5.028 1.00 88.44 179 PHE A N 1
ATOM 1429 C CA . PHE A 1 179 ? -6.097 -7.344 5.421 1.00 88.44 179 PHE A CA 1
ATOM 1430 C C . PHE A 1 179 ? -5.551 -8.660 4.866 1.00 88.44 179 PHE A C 1
ATOM 1432 O O . PHE A 1 179 ? -4.497 -8.653 4.241 1.00 88.44 179 PHE A O 1
ATOM 1439 N N . ALA A 1 180 ? -6.313 -9.755 4.925 1.00 88.81 180 ALA A N 1
ATOM 1440 C CA . ALA A 1 180 ? -5.917 -11.022 4.305 1.00 88.81 180 ALA A CA 1
ATOM 1441 C C . ALA A 1 180 ? -5.741 -10.906 2.776 1.00 88.81 180 ALA A C 1
ATOM 1443 O O . ALA A 1 180 ? -4.992 -11.656 2.145 1.00 88.81 180 ALA A O 1
ATOM 1444 N N . SER A 1 181 ? -6.450 -9.976 2.133 1.00 90.69 181 SER A N 1
ATOM 1445 C CA . SER A 1 181 ? -6.245 -9.682 0.713 1.00 90.69 181 SER A CA 1
ATOM 1446 C C . SER A 1 181 ? -4.989 -8.847 0.475 1.00 90.69 181 SER A C 1
ATOM 1448 O O . SER A 1 181 ? -4.274 -9.128 -0.482 1.00 90.69 181 SER A O 1
ATOM 1450 N N . LEU A 1 182 ? -4.698 -7.868 1.332 1.00 92.19 182 LEU A N 1
ATOM 1451 C CA . LEU A 1 182 ? -3.464 -7.079 1.275 1.00 92.19 182 LEU A CA 1
ATOM 1452 C C . LEU A 1 182 ? -2.225 -7.949 1.544 1.00 92.19 182 LEU A C 1
ATOM 1454 O O . LEU A 1 182 ? -1.231 -7.833 0.829 1.00 92.19 182 LEU A O 1
ATOM 1458 N N . ASP A 1 183 ? -2.303 -8.892 2.481 1.00 90.56 183 ASP A N 1
ATOM 1459 C CA . ASP A 1 183 ? -1.229 -9.848 2.768 1.00 90.56 183 ASP A CA 1
ATOM 1460 C C . ASP A 1 183 ? -0.876 -10.698 1.543 1.00 90.56 183 ASP A C 1
ATOM 1462 O O . ASP A 1 183 ? 0.303 -10.911 1.252 1.00 90.56 183 ASP A O 1
ATOM 1466 N N . ARG A 1 184 ? -1.882 -11.112 0.756 1.00 89.50 184 ARG A N 1
ATOM 1467 C CA . ARG A 1 184 ? -1.676 -11.815 -0.526 1.00 89.50 184 ARG A CA 1
ATOM 1468 C C . ARG A 1 184 ? -0.995 -10.947 -1.587 1.00 89.50 184 ARG A C 1
ATOM 1470 O O . ARG A 1 184 ? -0.259 -11.480 -2.410 1.00 89.50 184 ARG A O 1
ATOM 1477 N N . LEU A 1 185 ? -1.181 -9.627 -1.533 1.00 89.88 185 LEU A N 1
ATOM 1478 C CA . LEU A 1 185 ? -0.452 -8.639 -2.347 1.00 89.88 185 LEU A CA 1
ATOM 1479 C C . LEU A 1 185 ? 0.951 -8.334 -1.776 1.00 89.88 185 LEU A C 1
ATOM 1481 O O . LEU A 1 185 ? 1.660 -7.433 -2.238 1.00 89.88 185 LEU A O 1
ATOM 1485 N N . GLY A 1 186 ? 1.367 -9.093 -0.759 1.00 84.19 186 GLY A N 1
ATOM 1486 C CA . GLY A 1 186 ? 2.657 -8.993 -0.091 1.00 84.19 186 GLY A CA 1
ATOM 1487 C C . GLY A 1 186 ? 2.763 -7.851 0.908 1.00 84.19 186 GLY A C 1
ATOM 1488 O O . GLY A 1 186 ? 3.877 -7.453 1.224 1.00 84.19 186 GLY A O 1
ATOM 1489 N N . TRP A 1 187 ? 1.639 -7.333 1.412 1.00 89.88 187 TRP A N 1
ATOM 1490 C CA . TRP A 1 187 ? 1.624 -6.288 2.441 1.00 89.88 187 TRP A CA 1
ATOM 1491 C C . TRP A 1 187 ? 1.791 -6.817 3.876 1.00 89.88 187 TRP A C 1
ATOM 1493 O O . TRP A 1 187 ? 1.826 -6.037 4.817 1.00 89.88 187 TRP A O 1
ATOM 1503 N N . ALA A 1 188 ? 1.989 -8.126 4.065 1.00 88.81 188 ALA A N 1
ATOM 1504 C CA . ALA A 1 188 ? 2.310 -8.701 5.378 1.00 88.81 188 ALA A CA 1
ATOM 1505 C C . ALA A 1 188 ? 3.692 -8.247 5.906 1.00 88.81 188 ALA A C 1
ATOM 1507 O O . ALA A 1 188 ? 3.989 -8.312 7.105 1.00 88.81 188 ALA A O 1
ATOM 1508 N N . ARG A 1 189 ? 4.571 -7.810 4.996 1.00 89.75 189 ARG A N 1
ATOM 1509 C CA . ARG A 1 189 ? 5.896 -7.262 5.289 1.00 89.75 189 ARG A CA 1
ATOM 1510 C C . ARG A 1 189 ? 6.209 -6.153 4.291 1.00 89.75 189 ARG A C 1
ATOM 1512 O O . ARG A 1 189 ? 6.075 -6.366 3.091 1.00 89.75 189 ARG A O 1
ATOM 1519 N N . THR A 1 190 ? 6.686 -5.010 4.776 1.00 91.06 190 THR A N 1
ATOM 1520 C CA . THR A 1 190 ? 7.106 -3.916 3.895 1.00 91.06 190 THR A CA 1
ATOM 1521 C C . THR A 1 190 ? 8.320 -4.345 3.079 1.00 91.06 190 THR A C 1
ATOM 1523 O O . THR A 1 190 ? 9.195 -5.063 3.569 1.00 91.06 190 THR A O 1
ATOM 1526 N N . ARG A 1 191 ? 8.397 -3.916 1.825 1.00 89.25 191 ARG A N 1
ATOM 1527 C CA . ARG A 1 191 ? 9.566 -4.130 0.963 1.00 89.25 191 ARG A CA 1
ATOM 1528 C C . ARG A 1 191 ? 10.500 -2.938 1.052 1.00 89.25 191 ARG A C 1
ATOM 1530 O O . ARG A 1 191 ? 11.720 -3.110 1.102 1.00 89.25 191 ARG A O 1
ATOM 1537 N N . LEU A 1 192 ? 9.930 -1.737 1.103 1.00 90.19 192 LEU A N 1
ATOM 1538 C CA . LEU A 1 192 ? 10.688 -0.496 1.178 1.00 90.19 192 LEU A CA 1
ATOM 1539 C C . LEU A 1 192 ? 11.095 -0.154 2.616 1.00 90.19 192 LEU A C 1
ATOM 1541 O O . LEU A 1 192 ? 10.474 -0.587 3.591 1.00 90.19 192 LEU A O 1
ATOM 1545 N N . ARG A 1 193 ? 12.175 0.627 2.723 1.00 88.44 193 ARG A N 1
ATOM 1546 C CA . ARG A 1 193 ? 12.736 1.127 3.983 1.00 88.44 193 ARG A CA 1
ATOM 1547 C C . ARG A 1 193 ? 12.447 2.617 4.137 1.00 88.44 193 ARG A C 1
ATOM 1549 O O . ARG A 1 193 ? 12.530 3.359 3.162 1.00 88.44 193 ARG A O 1
ATOM 1556 N N . GLY A 1 194 ? 12.168 3.039 5.368 1.00 87.19 194 GLY A N 1
ATOM 1557 C CA . GLY A 1 194 ? 11.781 4.410 5.705 1.00 87.19 194 GLY A CA 1
ATOM 1558 C C . GLY A 1 194 ? 10.264 4.603 5.687 1.00 87.19 194 GLY A C 1
ATOM 1559 O O . GLY A 1 194 ? 9.587 4.168 4.756 1.00 87.19 194 GLY A O 1
ATOM 1560 N N . LEU A 1 195 ? 9.736 5.267 6.720 1.00 87.88 195 LEU A N 1
ATOM 1561 C CA . LEU A 1 195 ? 8.294 5.389 6.970 1.00 87.88 195 LEU A CA 1
ATOM 1562 C C . LEU A 1 195 ? 7.527 5.964 5.773 1.00 87.88 195 LEU A C 1
ATOM 1564 O O . LEU A 1 195 ? 6.480 5.450 5.392 1.00 87.88 195 LEU A O 1
ATOM 1568 N N . TRP A 1 196 ? 8.066 6.995 5.125 1.00 89.56 196 TRP A N 1
ATOM 1569 C CA . TRP A 1 196 ? 7.400 7.601 3.975 1.00 89.56 196 TRP A CA 1
ATOM 1570 C C . TRP A 1 196 ? 7.338 6.652 2.763 1.00 89.56 196 TRP A C 1
ATOM 1572 O O . TRP A 1 196 ? 6.318 6.623 2.080 1.00 89.56 196 TRP A O 1
ATOM 1582 N N . LYS A 1 197 ? 8.369 5.821 2.527 1.00 91.56 197 LYS A N 1
ATOM 1583 C CA . LYS A 1 197 ? 8.357 4.806 1.457 1.00 91.56 197 LYS A CA 1
ATOM 1584 C C . LYS A 1 197 ? 7.411 3.657 1.786 1.00 91.56 197 LYS A C 1
ATOM 1586 O O . LYS A 1 197 ? 6.735 3.151 0.894 1.00 91.56 197 LYS A O 1
ATOM 1591 N N . VAL A 1 198 ? 7.340 3.276 3.063 1.00 91.75 198 VAL A N 1
ATOM 1592 C CA . VAL A 1 198 ? 6.338 2.327 3.566 1.00 91.75 198 VAL A CA 1
ATOM 1593 C C . VAL A 1 198 ? 4.932 2.856 3.275 1.00 91.75 198 VAL A C 1
ATOM 1595 O O . VAL A 1 198 ? 4.122 2.126 2.718 1.00 91.75 198 VAL A O 1
ATOM 1598 N N . ASN A 1 199 ? 4.659 4.140 3.521 1.00 91.81 199 ASN A N 1
ATOM 1599 C CA . ASN A 1 199 ? 3.369 4.741 3.165 1.00 91.81 199 ASN A CA 1
ATOM 1600 C C . ASN A 1 199 ? 3.076 4.655 1.656 1.00 91.81 199 ASN A C 1
ATOM 1602 O O . ASN A 1 199 ? 1.971 4.270 1.279 1.00 91.81 199 ASN A O 1
ATOM 1606 N N . CYS A 1 200 ? 4.055 4.934 0.785 1.00 92.94 200 CYS A N 1
ATOM 1607 C CA . CYS A 1 200 ? 3.888 4.761 -0.666 1.00 92.94 200 CYS A CA 1
ATOM 1608 C C . CYS A 1 200 ? 3.491 3.324 -1.038 1.00 92.94 200 CYS A C 1
ATOM 1610 O O . CYS A 1 200 ? 2.605 3.108 -1.865 1.00 92.94 200 CYS A O 1
ATOM 1612 N N . GLU A 1 201 ? 4.140 2.334 -0.424 1.00 91.88 201 GLU A N 1
ATOM 1613 C CA . GLU A 1 201 ? 3.839 0.922 -0.656 1.00 91.88 201 GLU A CA 1
ATOM 1614 C C . GLU A 1 201 ? 2.440 0.537 -0.142 1.00 91.88 201 GLU A C 1
ATOM 1616 O O . GLU A 1 201 ? 1.726 -0.202 -0.821 1.00 91.88 201 GLU A O 1
ATOM 1621 N N . GLY A 1 202 ? 2.005 1.103 0.987 1.00 92.69 202 GLY A N 1
ATOM 1622 C CA . GLY A 1 202 ? 0.654 0.917 1.521 1.00 92.69 202 GLY A CA 1
ATOM 1623 C C . GLY A 1 202 ? -0.431 1.483 0.602 1.00 92.69 202 GLY A C 1
ATOM 1624 O O . GLY A 1 202 ? -1.428 0.803 0.329 1.00 92.69 202 GLY A O 1
ATOM 1625 N N . TYR A 1 203 ? -0.217 2.682 0.047 1.00 94.12 203 TYR A N 1
ATOM 1626 C CA . TYR A 1 203 ? -1.110 3.251 -0.969 1.00 94.12 203 TYR A CA 1
ATOM 1627 C C . TYR A 1 203 ? -1.154 2.384 -2.226 1.00 94.12 203 TYR A C 1
ATOM 1629 O O . TYR A 1 203 ? -2.232 2.122 -2.756 1.00 94.12 203 TYR A O 1
ATOM 1637 N N . LEU A 1 204 ? -0.005 1.878 -2.679 1.00 93.62 204 LEU A N 1
ATOM 1638 C CA . LEU A 1 204 ? 0.070 1.001 -3.844 1.00 93.62 204 LEU A CA 1
ATOM 1639 C C . LEU A 1 204 ? -0.668 -0.331 -3.622 1.00 93.62 204 LEU A C 1
ATOM 1641 O O . LEU A 1 204 ? -1.404 -0.768 -4.507 1.00 93.62 204 LEU A O 1
ATOM 1645 N N . ALA A 1 205 ? -0.507 -0.960 -2.455 1.00 93.69 205 ALA A N 1
ATOM 1646 C CA . ALA A 1 205 ? -1.204 -2.200 -2.111 1.00 93.69 205 ALA A CA 1
ATOM 1647 C C . ALA A 1 205 ? -2.726 -1.992 -2.023 1.00 93.69 205 ALA A C 1
ATOM 1649 O O . ALA A 1 205 ? -3.498 -2.799 -2.546 1.00 93.69 205 ALA A O 1
ATOM 1650 N N . SER A 1 206 ? -3.157 -0.876 -1.431 1.00 93.25 206 SER A N 1
ATOM 1651 C CA . SER A 1 206 ? -4.572 -0.491 -1.344 1.00 93.25 206 SER A CA 1
ATOM 1652 C C . SER A 1 206 ? -5.164 -0.192 -2.723 1.00 93.25 206 SER A C 1
ATOM 1654 O O . SER A 1 206 ? -6.249 -0.670 -3.059 1.00 93.25 206 SER A O 1
ATOM 1656 N N . PHE A 1 207 ? -4.417 0.518 -3.569 1.00 94.38 207 PHE A N 1
ATOM 1657 C CA . PHE A 1 207 ? -4.781 0.757 -4.962 1.00 94.38 207 PHE A CA 1
ATOM 1658 C C . PHE A 1 207 ? -4.949 -0.568 -5.719 1.00 94.38 207 PHE A C 1
ATOM 1660 O O . PHE A 1 207 ? -5.972 -0.791 -6.367 1.00 94.38 207 PHE A O 1
ATOM 1667 N N . ALA A 1 208 ? -3.980 -1.483 -5.607 1.00 94.56 208 ALA A N 1
ATOM 1668 C CA . ALA A 1 208 ? -4.044 -2.795 -6.249 1.00 94.56 208 ALA A CA 1
ATOM 1669 C C . ALA A 1 208 ? -5.249 -3.617 -5.758 1.00 94.56 208 ALA A C 1
ATOM 1671 O O . ALA A 1 208 ? -5.951 -4.226 -6.570 1.00 94.56 208 ALA A O 1
ATOM 1672 N N . HIS A 1 209 ? -5.545 -3.590 -4.454 1.00 93.62 209 HIS A N 1
ATOM 1673 C CA . HIS A 1 209 ? -6.734 -4.225 -3.885 1.00 93.62 209 HIS A CA 1
ATOM 1674 C C . HIS A 1 209 ? -8.030 -3.697 -4.517 1.00 93.62 209 HIS A C 1
ATOM 1676 O O . HIS A 1 209 ? -8.885 -4.490 -4.934 1.00 93.62 209 HIS A O 1
ATOM 1682 N N . ASN A 1 210 ? -8.159 -2.373 -4.627 1.00 92.56 210 ASN A N 1
ATOM 1683 C CA . ASN A 1 210 ? -9.341 -1.721 -5.186 1.00 92.56 210 ASN A CA 1
ATOM 1684 C C . ASN A 1 210 ? -9.505 -2.027 -6.678 1.00 92.56 210 ASN A C 1
ATOM 1686 O O . ASN A 1 210 ? -10.599 -2.408 -7.104 1.00 92.56 210 ASN A O 1
ATOM 1690 N N . VAL A 1 211 ? -8.417 -1.985 -7.453 1.00 92.06 211 VAL A N 1
ATOM 1691 C CA . VAL A 1 211 ? -8.431 -2.383 -8.869 1.00 92.06 211 VAL A CA 1
ATOM 1692 C C . VAL A 1 211 ? -8.864 -3.841 -9.027 1.00 92.06 211 VAL A C 1
ATOM 1694 O O . VAL A 1 211 ? -9.758 -4.128 -9.819 1.00 92.06 211 VAL A O 1
ATOM 1697 N N . LEU A 1 212 ? -8.316 -4.777 -8.247 1.00 91.69 212 LEU A N 1
ATOM 1698 C CA . LEU A 1 212 ? -8.704 -6.191 -8.335 1.00 91.69 212 LEU A CA 1
ATOM 1699 C C . LEU A 1 212 ? -10.175 -6.427 -7.954 1.00 91.69 212 LEU A C 1
ATOM 1701 O O . LEU A 1 212 ? -10.848 -7.265 -8.563 1.00 91.69 212 LEU A O 1
ATOM 1705 N N . LYS A 1 213 ? -10.700 -5.693 -6.965 1.00 90.00 213 LYS A N 1
ATOM 1706 C CA . LYS A 1 213 ? -12.130 -5.732 -6.617 1.00 90.00 213 LYS A CA 1
ATOM 1707 C C . LYS A 1 213 ? -13.004 -5.188 -7.745 1.00 90.00 213 LYS A C 1
ATOM 1709 O O . LYS A 1 213 ? -14.001 -5.832 -8.078 1.00 90.00 213 LYS A O 1
ATOM 1714 N N . MET A 1 214 ? -12.623 -4.057 -8.336 1.00 89.44 214 MET A N 1
ATOM 1715 C CA . MET A 1 214 ? -13.306 -3.461 -9.486 1.00 89.44 214 MET A CA 1
ATOM 1716 C C . MET A 1 214 ? -13.369 -4.454 -10.648 1.00 89.44 214 MET A C 1
ATOM 1718 O O . MET A 1 214 ? -14.455 -4.777 -11.123 1.00 89.44 214 MET A O 1
ATOM 1722 N N . VAL A 1 215 ? -12.222 -5.008 -11.047 1.00 88.56 215 VAL A N 1
ATOM 1723 C CA . VAL A 1 215 ? -12.123 -5.987 -12.139 1.00 88.56 215 VAL A CA 1
ATOM 1724 C C . VAL A 1 215 ? -13.019 -7.198 -11.882 1.00 88.56 215 VAL A C 1
ATOM 1726 O O . VAL A 1 215 ? -13.754 -7.624 -12.770 1.00 88.56 215 VAL A O 1
ATOM 1729 N N . ARG A 1 216 ? -13.036 -7.722 -10.649 1.00 87.06 216 ARG A N 1
ATOM 1730 C CA . ARG A 1 216 ? -13.907 -8.847 -10.279 1.00 87.06 216 ARG A CA 1
ATOM 1731 C C . ARG A 1 216 ? -15.398 -8.494 -10.344 1.00 87.06 216 ARG A C 1
ATOM 1733 O O . ARG A 1 216 ? -16.192 -9.358 -10.707 1.00 87.06 216 ARG A O 1
ATOM 1740 N N . LYS A 1 217 ? -15.795 -7.273 -9.967 1.00 83.94 217 LYS A N 1
ATOM 1741 C CA . LYS A 1 217 ? -17.193 -6.811 -10.068 1.00 83.94 217 LYS A CA 1
ATOM 1742 C C . LYS A 1 217 ? -17.623 -6.695 -11.531 1.00 83.94 217 LYS A C 1
ATOM 1744 O O . LYS A 1 217 ? -18.629 -7.293 -11.904 1.00 83.94 217 LYS A O 1
ATOM 1749 N N . LEU A 1 218 ? -16.810 -6.031 -12.353 1.00 83.00 218 LEU A N 1
ATOM 1750 C CA . LEU A 1 218 ? -17.075 -5.852 -13.783 1.00 83.00 218 LEU A CA 1
ATOM 1751 C C . LEU A 1 218 ? -17.113 -7.193 -14.533 1.00 83.00 218 LEU A C 1
ATOM 1753 O O . LEU A 1 218 ? -18.027 -7.433 -15.316 1.00 83.00 218 LEU A O 1
ATOM 1757 N N . GLY A 1 219 ? -16.188 -8.112 -14.236 1.00 80.50 219 GLY A N 1
ATOM 1758 C CA . GLY A 1 219 ? -16.153 -9.446 -14.849 1.00 80.50 219 GLY A CA 1
ATOM 1759 C C . GLY A 1 219 ? -17.354 -10.336 -14.503 1.00 80.50 219 GLY A C 1
ATOM 1760 O O . GLY A 1 219 ? -17.638 -11.287 -15.222 1.00 80.50 219 GLY A O 1
ATOM 1761 N N . ARG A 1 220 ? -18.097 -10.026 -13.430 1.00 78.88 220 ARG A N 1
ATOM 1762 C CA . ARG A 1 220 ? -19.342 -10.723 -13.056 1.00 78.88 220 ARG A CA 1
ATOM 1763 C C . ARG A 1 220 ? -20.590 -10.137 -13.724 1.00 78.88 220 ARG A C 1
ATOM 1765 O O . ARG A 1 220 ? -21.693 -10.553 -13.386 1.00 78.88 220 ARG A O 1
ATOM 1772 N N . GLY A 1 221 ? -20.440 -9.154 -14.615 1.00 67.69 221 GLY A N 1
ATOM 1773 C CA . GLY A 1 221 ? -21.572 -8.462 -15.237 1.00 67.69 221 GLY A CA 1
ATOM 1774 C C . GLY A 1 221 ? -22.370 -7.593 -14.261 1.00 67.69 221 GLY A C 1
ATOM 1775 O O . GLY A 1 221 ? -23.433 -7.092 -14.616 1.00 67.69 221 GLY A O 1
ATOM 1776 N N . VAL A 1 222 ? -21.861 -7.386 -13.040 1.00 63.69 222 VAL A N 1
ATOM 1777 C CA . VAL A 1 222 ? -22.379 -6.363 -12.133 1.00 63.69 222 VAL A CA 1
ATOM 1778 C C . VAL A 1 222 ? -21.844 -5.041 -12.667 1.00 63.69 222 VAL A C 1
ATOM 1780 O O . VAL A 1 222 ? -20.731 -4.627 -12.333 1.00 63.69 222 VAL A O 1
ATOM 1783 N N . GLY A 1 223 ? -22.607 -4.436 -13.580 1.00 56.62 223 GLY A N 1
ATOM 1784 C CA . GLY A 1 223 ? -22.344 -3.081 -14.047 1.00 56.62 223 GLY A CA 1
ATOM 1785 C C . GLY A 1 223 ? -22.283 -2.109 -12.865 1.00 56.62 223 GLY A C 1
ATOM 1786 O O . GLY A 1 223 ? -22.797 -2.433 -11.787 1.00 56.62 223 GLY A O 1
ATOM 1787 N N . PRO A 1 224 ? -21.639 -0.941 -13.032 1.00 57.19 224 PRO A N 1
ATOM 1788 C CA . PRO A 1 224 ? -21.710 0.102 -12.022 1.00 57.19 224 PRO A CA 1
ATOM 1789 C C . PRO A 1 224 ? -23.193 0.329 -11.692 1.00 57.19 224 PRO A C 1
ATOM 1791 O O . PRO A 1 224 ? -23.970 0.589 -12.620 1.00 57.19 224 PRO A O 1
ATOM 1794 N N . PRO A 1 225 ? -23.636 0.165 -10.428 1.00 56.78 225 PRO A N 1
ATOM 1795 C CA . PRO A 1 225 ? -24.927 0.720 -10.062 1.00 56.78 225 PRO A CA 1
ATOM 1796 C C . PRO A 1 225 ? -24.817 2.204 -10.417 1.00 56.78 225 PRO A C 1
ATOM 1798 O O . PRO A 1 225 ? -23.779 2.809 -10.149 1.00 56.78 225 PRO A O 1
ATOM 1801 N N . GLY A 1 226 ? -25.800 2.737 -11.148 1.00 57.38 226 GLY A N 1
ATOM 1802 C CA . GLY A 1 226 ? -25.760 4.113 -11.649 1.00 57.38 226 GLY A CA 1
ATOM 1803 C C . GLY A 1 226 ? -25.329 5.115 -10.567 1.00 57.38 226 GLY A C 1
ATOM 1804 O O . GLY A 1 226 ? -25.399 4.786 -9.381 1.00 57.38 226 GLY A O 1
ATOM 1805 N N . PRO A 1 227 ? -24.866 6.313 -10.968 1.00 55.72 227 PRO A N 1
ATOM 1806 C CA . PRO A 1 227 ? -24.165 7.251 -10.094 1.00 55.72 227 PRO A CA 1
ATOM 1807 C C . PRO A 1 227 ? -24.835 7.337 -8.724 1.00 55.72 227 PRO A C 1
ATOM 1809 O O . PRO A 1 227 ? -26.031 7.621 -8.627 1.00 55.72 227 PRO A O 1
ATOM 1812 N N . VAL A 1 228 ? -24.065 7.040 -7.674 1.00 53.72 228 VAL A N 1
ATOM 1813 C CA . VAL A 1 228 ? -24.526 7.194 -6.294 1.00 53.72 228 VAL A CA 1
ATOM 1814 C C . VAL A 1 228 ? -24.879 8.666 -6.146 1.00 53.72 228 VAL A C 1
ATOM 1816 O O . VAL A 1 228 ? -24.023 9.523 -6.369 1.00 53.72 228 VAL A O 1
ATOM 1819 N N . ALA A 1 229 ? -26.153 8.957 -5.865 1.00 43.06 229 ALA A N 1
ATOM 1820 C CA . ALA A 1 229 ? -26.602 10.324 -5.647 1.00 43.06 229 ALA A CA 1
ATOM 1821 C C . ALA A 1 229 ? -25.661 10.982 -4.624 1.00 43.06 229 ALA A C 1
ATOM 1823 O O . ALA A 1 229 ? -25.335 10.340 -3.618 1.00 43.06 229 ALA A O 1
ATOM 1824 N N . PRO A 1 230 ? -25.165 12.202 -4.894 1.00 44.38 230 PRO A N 1
ATOM 1825 C CA . PRO A 1 230 ? -24.230 12.856 -3.996 1.00 44.38 230 PRO A CA 1
ATOM 1826 C C . PRO A 1 230 ? -24.861 12.943 -2.606 1.00 44.38 230 PRO A C 1
ATOM 1828 O O . PRO A 1 230 ? -26.022 13.333 -2.478 1.00 44.38 230 PRO A O 1
ATOM 1831 N N . ALA A 1 231 ? -24.102 12.540 -1.586 1.00 45.41 231 ALA A N 1
ATOM 1832 C CA . ALA A 1 231 ? -24.463 12.739 -0.190 1.00 45.41 231 ALA A CA 1
ATOM 1833 C C . ALA A 1 231 ? -24.415 14.248 0.099 1.00 45.41 231 ALA A C 1
ATOM 1835 O O . ALA A 1 231 ? -23.376 14.784 0.460 1.00 45.41 231 ALA A O 1
ATOM 1836 N N . ASP A 1 232 ? -25.548 14.885 -0.177 1.00 30.72 232 ASP A N 1
ATOM 1837 C CA . ASP A 1 232 ? -25.983 16.243 0.122 1.00 30.72 232 ASP A CA 1
ATOM 1838 C C . ASP A 1 232 ? -25.084 17.420 -0.291 1.00 30.72 232 ASP A C 1
ATOM 1840 O O . ASP A 1 232 ? -23.976 17.645 0.183 1.00 30.72 232 ASP A O 1
ATOM 1844 N N . ALA A 1 233 ? -25.684 18.250 -1.146 1.00 41.59 233 ALA A N 1
ATOM 1845 C CA . ALA A 1 233 ? -25.628 19.704 -1.125 1.00 41.59 233 ALA A CA 1
ATOM 1846 C C . ALA A 1 233 ? -24.964 20.334 0.121 1.00 41.59 233 ALA A C 1
ATOM 1848 O O . ALA A 1 233 ? -25.646 20.675 1.083 1.00 41.59 233 ALA A O 1
ATOM 1849 N N . VAL A 1 234 ? -23.659 20.612 0.053 1.00 37.78 234 VAL A N 1
ATOM 1850 C CA . VAL A 1 234 ? -23.005 21.678 0.826 1.00 37.78 234 VAL A CA 1
ATOM 1851 C C . VAL A 1 234 ? -21.907 22.299 -0.045 1.00 37.78 234 VAL A C 1
ATOM 1853 O O . VAL A 1 234 ? -21.041 21.597 -0.551 1.00 37.78 234 VAL A O 1
ATOM 1856 N N . ALA A 1 235 ? -21.959 23.631 -0.160 1.00 26.62 235 ALA A N 1
ATOM 1857 C CA . ALA A 1 235 ? -21.001 24.550 -0.792 1.00 26.62 235 ALA A CA 1
ATOM 1858 C C . ALA A 1 235 ? -21.135 24.811 -2.312 1.00 26.62 235 ALA A C 1
ATOM 1860 O O . ALA A 1 235 ? -20.374 24.341 -3.148 1.00 26.62 235 ALA A O 1
ATOM 1861 N N . SER A 1 236 ? -22.131 25.646 -2.621 1.00 28.48 236 SER A N 1
ATOM 1862 C CA . SER A 1 236 ? -22.065 26.857 -3.459 1.00 28.48 236 SER A CA 1
ATOM 1863 C C . SER A 1 236 ? -20.776 27.141 -4.258 1.00 28.48 236 SER A C 1
ATOM 1865 O O . SER A 1 236 ? -19.731 27.423 -3.684 1.00 28.48 236 SER A O 1
ATOM 1867 N N . SER A 1 237 ? -20.965 27.249 -5.579 1.00 33.09 237 SER A N 1
ATOM 1868 C CA . SER A 1 237 ? -20.375 28.243 -6.496 1.00 33.09 237 SER A CA 1
ATOM 1869 C C . SER A 1 237 ? -18.855 28.478 -6.469 1.00 33.09 237 SER A C 1
ATOM 1871 O O . SER A 1 237 ? -18.374 29.318 -5.711 1.00 33.09 237 SER A O 1
ATOM 1873 N N . ALA A 1 238 ? -18.142 27.876 -7.425 1.00 27.06 238 ALA A N 1
ATOM 1874 C CA . ALA A 1 238 ? -17.014 28.518 -8.108 1.00 27.06 238 ALA A CA 1
ATOM 1875 C C . ALA A 1 238 ? -16.741 27.826 -9.460 1.00 27.06 238 ALA A C 1
ATOM 1877 O O . ALA A 1 238 ? -16.227 26.714 -9.514 1.00 27.06 238 ALA A O 1
ATOM 1878 N N . ASP A 1 239 ? -17.147 28.531 -10.514 1.00 26.00 239 ASP A N 1
ATOM 1879 C CA . ASP A 1 239 ? -16.552 28.643 -11.847 1.00 26.00 239 ASP A CA 1
ATOM 1880 C C . ASP A 1 239 ? -16.425 27.435 -12.792 1.00 26.00 239 ASP A C 1
ATOM 1882 O O . ASP A 1 239 ? -15.505 26.620 -12.763 1.00 26.00 239 ASP A O 1
ATOM 1886 N N . GLN A 1 240 ? -17.327 27.469 -13.779 1.00 30.56 240 GLN A N 1
ATOM 1887 C CA . GLN A 1 240 ? -17.071 27.075 -15.160 1.00 30.56 240 GLN A CA 1
ATOM 1888 C C . GLN A 1 240 ? -15.817 27.755 -15.730 1.00 30.56 240 GLN A C 1
ATOM 1890 O O . GLN A 1 240 ? -15.761 28.979 -15.791 1.00 30.56 240 GLN A O 1
ATOM 1895 N N . ALA A 1 241 ? -14.896 26.957 -16.273 1.00 26.41 241 ALA A N 1
ATOM 1896 C CA . ALA A 1 241 ? -14.440 27.041 -17.667 1.00 26.41 241 ALA A CA 1
ATOM 1897 C C . ALA A 1 241 ? -13.287 26.052 -17.905 1.00 26.41 241 ALA A C 1
ATOM 1899 O O . ALA A 1 241 ? -12.208 26.214 -17.348 1.00 26.41 241 ALA A O 1
ATOM 1900 N N . MET A 1 242 ? -13.509 25.050 -18.755 1.00 25.67 242 MET A N 1
ATOM 1901 C CA . MET A 1 242 ? -12.726 24.819 -19.978 1.00 25.67 242 MET A CA 1
ATOM 1902 C C . MET A 1 242 ? -13.273 23.565 -20.663 1.00 25.67 242 MET A C 1
ATOM 1904 O O . MET A 1 242 ? -13.095 22.443 -20.194 1.00 25.67 242 MET A O 1
ATOM 1908 N N . ASP A 1 243 ? -14.003 23.821 -21.743 1.00 29.39 243 ASP A N 1
ATOM 1909 C CA . ASP A 1 243 ? -14.410 22.848 -22.745 1.00 29.39 243 ASP A CA 1
ATOM 1910 C C . ASP A 1 243 ? -13.264 22.628 -23.748 1.00 29.39 243 ASP A C 1
ATOM 1912 O O . ASP A 1 243 ? -12.319 23.419 -23.813 1.00 29.39 243 ASP A O 1
ATOM 1916 N N . ASP A 1 244 ? -13.431 21.574 -24.538 1.00 27.09 244 ASP A N 1
ATOM 1917 C CA . ASP A 1 244 ? -12.662 21.143 -25.707 1.00 27.09 244 ASP A CA 1
ATOM 1918 C C . ASP A 1 244 ? -11.483 20.184 -25.473 1.00 27.09 244 ASP A C 1
ATOM 1920 O O . ASP A 1 244 ? -10.324 20.556 -25.286 1.00 27.09 244 ASP A O 1
ATOM 1924 N N . GLY A 1 245 ? -11.791 18.893 -25.671 1.00 28.97 245 GLY A N 1
ATOM 1925 C CA . GLY A 1 245 ? -10.883 18.004 -26.400 1.00 28.97 245 GLY A CA 1
ATOM 1926 C C . GLY A 1 245 ? -10.456 16.713 -25.705 1.00 28.97 245 GLY A C 1
ATOM 1927 O O . GLY A 1 245 ? -9.259 16.478 -25.564 1.00 28.97 245 GLY A O 1
ATOM 1928 N N . LEU A 1 246 ? -11.390 15.821 -25.349 1.00 31.14 246 LEU A N 1
ATOM 1929 C CA . LEU A 1 246 ? -11.053 14.418 -25.067 1.00 31.14 246 LEU A CA 1
ATOM 1930 C C . LEU A 1 246 ? -11.795 13.477 -26.022 1.00 31.14 246 LEU A C 1
ATOM 1932 O O . LEU A 1 246 ? -12.895 13.001 -25.753 1.00 31.14 246 LEU A O 1
ATOM 1936 N N . VAL A 1 247 ? -11.151 13.224 -27.157 1.00 33.94 247 VAL A N 1
ATOM 1937 C CA . VAL A 1 247 ? -11.460 12.128 -28.079 1.00 33.94 247 VAL A CA 1
ATOM 1938 C C . VAL A 1 247 ? -11.175 10.771 -27.411 1.00 33.94 247 VAL A C 1
ATOM 1940 O O . VAL A 1 247 ? -10.113 10.563 -26.827 1.00 33.94 247 VAL A O 1
ATOM 1943 N N . ASP A 1 248 ? -12.152 9.868 -27.530 1.00 27.78 248 ASP A N 1
ATOM 1944 C CA . ASP A 1 248 ? -12.103 8.402 -27.416 1.00 27.78 248 ASP A CA 1
ATOM 1945 C C . ASP A 1 248 ? -11.655 7.742 -26.095 1.00 27.78 248 ASP A C 1
ATOM 1947 O O . ASP A 1 248 ? -10.599 7.123 -25.973 1.00 27.78 248 ASP A O 1
ATOM 1951 N N . ALA A 1 249 ? -12.575 7.710 -25.123 1.00 32.81 249 ALA A N 1
ATOM 1952 C CA . ALA A 1 249 ? -12.489 6.888 -23.909 1.00 32.81 249 ALA A CA 1
ATOM 1953 C C . ALA A 1 249 ? -13.124 5.479 -24.047 1.00 32.81 249 ALA A C 1
ATOM 1955 O O . ALA A 1 249 ? -13.627 4.925 -23.067 1.00 32.81 249 ALA A O 1
ATOM 1956 N N . VAL A 1 250 ? -13.083 4.853 -25.230 1.00 39.53 250 VAL A N 1
ATOM 1957 C CA . VAL A 1 250 ? -13.581 3.471 -25.441 1.00 39.53 250 VAL A CA 1
ATOM 1958 C C . VAL A 1 250 ? -12.431 2.460 -25.531 1.00 39.53 250 VAL A C 1
ATOM 1960 O O . VAL A 1 250 ? -12.459 1.559 -26.348 1.00 39.53 250 VAL A O 1
ATOM 1963 N N . THR A 1 251 ? -11.407 2.548 -24.677 1.00 44.22 251 THR A N 1
ATOM 1964 C CA . THR A 1 251 ? -10.377 1.484 -24.561 1.00 44.22 251 THR A CA 1
ATOM 1965 C C . THR A 1 251 ? -9.599 1.435 -23.222 1.00 44.22 251 THR A C 1
ATOM 1967 O O . THR A 1 251 ? -8.375 1.328 -23.230 1.00 44.22 251 THR A O 1
ATOM 1970 N N . PRO A 1 252 ? -10.252 1.436 -22.037 1.00 42.75 252 PRO A N 1
ATOM 1971 C CA . PRO A 1 252 ? -9.610 0.853 -20.839 1.00 42.75 252 PRO A CA 1
ATOM 1972 C C . PRO A 1 252 ? -10.297 -0.418 -20.313 1.00 42.75 252 PRO A C 1
ATOM 1974 O O . PRO A 1 252 ? -9.648 -1.238 -19.661 1.00 42.75 252 PRO A O 1
ATOM 1977 N N . LEU A 1 253 ? -11.589 -0.628 -20.606 1.00 37.41 253 LEU A N 1
ATOM 1978 C CA . LEU A 1 253 ? -12.344 -1.762 -20.050 1.00 37.41 253 LEU A CA 1
ATOM 1979 C C . LEU A 1 253 ? -11.951 -3.114 -20.667 1.00 37.41 253 LEU A C 1
ATOM 1981 O O . LEU A 1 253 ? -11.842 -4.100 -19.940 1.00 37.41 253 LEU A O 1
ATOM 1985 N N . HIS A 1 254 ? -11.662 -3.174 -21.972 1.00 38.91 254 HIS A N 1
ATOM 1986 C CA . HIS A 1 254 ? -11.245 -4.423 -22.628 1.00 38.91 254 HIS A CA 1
ATOM 1987 C C . HIS A 1 254 ? -9.906 -4.963 -22.096 1.00 38.91 254 HIS A C 1
ATOM 1989 O O . HIS A 1 254 ? -9.729 -6.176 -21.979 1.00 38.91 254 HIS A O 1
ATOM 1995 N N . CYS A 1 255 ? -8.995 -4.074 -21.691 1.00 43.59 255 CYS A N 1
ATOM 1996 C CA . CYS A 1 255 ? -7.673 -4.438 -21.184 1.00 43.59 255 CYS A CA 1
ATOM 1997 C C . CYS A 1 255 ? -7.727 -5.098 -19.798 1.00 43.59 255 CYS A C 1
ATOM 1999 O O . CYS A 1 255 ? -6.958 -6.013 -19.499 1.00 43.59 255 CYS A O 1
ATOM 2001 N N . LEU A 1 256 ? -8.668 -4.665 -18.958 1.00 43.56 256 LEU A N 1
ATOM 2002 C CA . LEU A 1 256 ? -8.883 -5.222 -17.624 1.00 43.56 256 LEU A CA 1
ATOM 2003 C C . LEU A 1 256 ? -9.656 -6.547 -17.658 1.00 43.56 256 LEU A C 1
ATOM 2005 O O . LEU A 1 256 ? -9.417 -7.416 -16.818 1.00 43.56 256 LEU A O 1
ATOM 2009 N N . ILE A 1 257 ? -10.523 -6.734 -18.656 1.00 44.94 257 ILE A N 1
ATOM 2010 C CA . ILE A 1 257 ? -11.230 -7.999 -18.889 1.00 44.94 257 ILE A CA 1
ATOM 2011 C C . ILE A 1 257 ? -10.230 -9.107 -19.260 1.00 44.94 257 ILE A C 1
ATOM 2013 O O . ILE A 1 257 ? -10.285 -10.186 -18.674 1.00 44.94 257 ILE A O 1
ATOM 2017 N N . TRP A 1 258 ? -9.240 -8.830 -20.114 1.00 38.09 258 TRP A N 1
ATOM 2018 C CA . TRP A 1 258 ? -8.201 -9.812 -20.465 1.00 38.09 258 TRP A CA 1
ATOM 2019 C C . TRP A 1 258 ? -7.271 -10.173 -19.298 1.00 38.09 258 TRP A C 1
ATOM 2021 O O . TRP A 1 258 ? -6.972 -11.350 -19.090 1.00 38.09 258 TRP A O 1
ATOM 2031 N N . LEU A 1 259 ? -6.883 -9.193 -18.475 1.00 41.72 259 LEU A N 1
ATOM 2032 C CA . LEU A 1 259 ? -6.142 -9.446 -17.232 1.00 41.72 259 LEU A CA 1
ATOM 2033 C C . LEU A 1 259 ? -6.952 -10.314 -16.255 1.00 41.72 259 LEU A C 1
ATOM 2035 O O . LEU A 1 259 ? -6.383 -11.168 -15.583 1.00 41.72 259 LEU A O 1
ATOM 2039 N N . SER A 1 260 ? -8.279 -10.157 -16.216 1.00 37.09 260 SER A N 1
ATOM 2040 C CA . SER A 1 260 ? -9.160 -11.001 -15.401 1.00 37.09 260 SER A CA 1
ATOM 2041 C C . SER A 1 260 ? -9.281 -12.437 -15.923 1.00 37.09 260 SER A C 1
ATOM 2043 O O . SER A 1 260 ? -9.242 -13.366 -15.118 1.00 37.09 260 SER A O 1
ATOM 2045 N N . CYS A 1 261 ? -9.348 -12.635 -17.246 1.00 36.03 261 CYS A N 1
ATOM 2046 C CA . CYS A 1 261 ? -9.405 -13.961 -17.872 1.00 36.03 261 CYS A CA 1
ATOM 2047 C C . CYS A 1 261 ? -8.106 -14.749 -17.651 1.00 36.03 261 CYS A C 1
ATOM 2049 O O . CYS A 1 261 ? -8.157 -15.937 -17.339 1.00 36.03 261 CYS A O 1
ATOM 2051 N N . TRP A 1 262 ? -6.951 -14.078 -17.711 1.00 40.84 262 TRP A N 1
ATOM 2052 C CA . TRP A 1 262 ? -5.651 -14.703 -17.448 1.00 40.84 262 TRP A CA 1
ATOM 2053 C C . TRP A 1 262 ? -5.408 -14.983 -15.955 1.00 40.84 262 TRP A C 1
ATOM 2055 O O . TRP A 1 262 ? -4.977 -16.076 -15.600 1.00 40.84 262 TRP A O 1
ATOM 2065 N N . VAL A 1 263 ? -5.751 -14.045 -15.059 1.00 45.25 263 VAL A N 1
ATOM 2066 C CA . VAL A 1 263 ? -5.590 -14.215 -13.596 1.00 45.25 263 VAL A CA 1
ATOM 2067 C C . VAL A 1 263 ? -6.548 -15.266 -13.013 1.00 45.25 263 VAL A C 1
ATOM 2069 O O . VAL A 1 263 ? -6.253 -15.845 -11.969 1.00 45.25 263 VAL A O 1
ATOM 2072 N N . LEU A 1 264 ? -7.687 -15.530 -13.663 1.00 40.84 264 LEU A N 1
ATOM 2073 C CA . LEU A 1 264 ? -8.695 -16.492 -13.196 1.00 40.84 264 LEU A CA 1
ATOM 2074 C C . LEU A 1 264 ? -8.720 -17.815 -13.981 1.00 40.84 264 LEU A C 1
ATOM 2076 O O . LEU A 1 264 ? -9.521 -18.681 -13.635 1.00 40.84 264 LEU A O 1
ATOM 2080 N N . GLY A 1 265 ? -7.876 -17.989 -15.005 1.00 34.75 265 GLY A N 1
ATOM 2081 C CA . GLY A 1 265 ? -7.844 -19.209 -15.824 1.00 34.75 265 GLY A CA 1
ATOM 2082 C C . GLY A 1 265 ? -9.157 -19.507 -16.561 1.00 34.75 265 GLY A C 1
ATOM 2083 O O . GLY A 1 265 ? -9.468 -20.669 -16.804 1.00 34.75 265 GLY A O 1
ATOM 2084 N N . LEU A 1 266 ? -9.952 -18.478 -16.875 1.00 38.91 266 LEU A N 1
ATOM 2085 C CA . LEU A 1 266 ? -11.235 -18.618 -17.569 1.00 38.91 266 LEU A CA 1
ATOM 2086 C C . LEU A 1 266 ? -11.035 -18.387 -19.072 1.00 38.91 266 LEU A C 1
ATOM 2088 O O . LEU A 1 266 ? -10.423 -17.389 -19.460 1.00 38.91 266 LEU A O 1
ATOM 2092 N N . GLU A 1 267 ? -11.564 -19.282 -19.913 1.00 36.28 267 GLU A N 1
ATOM 2093 C CA . GLU A 1 267 ? -11.551 -19.096 -21.370 1.00 36.28 267 GLU A CA 1
ATOM 2094 C C . GLU A 1 267 ? -12.250 -17.781 -21.772 1.00 36.28 267 GLU A C 1
ATOM 2096 O O . GLU A 1 267 ? -13.270 -17.410 -21.175 1.00 36.28 267 GLU A O 1
ATOM 2101 N N . PRO A 1 268 ? -11.728 -17.051 -22.776 1.00 39.09 268 PRO A N 1
ATOM 2102 C CA . PRO A 1 268 ? -12.353 -15.825 -23.251 1.00 39.09 268 PRO A CA 1
ATOM 2103 C C . PRO A 1 268 ? -13.720 -16.131 -23.880 1.00 39.09 268 PRO A C 1
ATOM 2105 O O . PRO A 1 268 ? -13.840 -16.975 -24.767 1.00 39.09 268 PRO A O 1
ATOM 2108 N N . LEU A 1 269 ? -14.762 -15.422 -23.435 1.00 39.06 269 LEU A N 1
ATOM 2109 C CA . LEU A 1 269 ? -16.108 -15.532 -24.004 1.00 39.06 269 LEU A CA 1
ATOM 2110 C C . LEU A 1 269 ? -16.084 -15.216 -25.515 1.00 39.06 269 LEU A C 1
ATOM 2112 O O . LEU A 1 269 ? -15.463 -14.228 -25.918 1.00 39.06 269 LEU A O 1
ATOM 2116 N N . PRO A 1 270 ? -16.780 -15.996 -26.364 1.00 37.03 270 PRO A N 1
ATOM 2117 C CA . PRO A 1 270 ? -16.785 -15.763 -27.802 1.00 37.03 270 PRO A CA 1
ATOM 2118 C C . PRO A 1 270 ? -17.453 -14.425 -28.145 1.00 37.03 270 PRO A C 1
ATOM 2120 O O . PRO A 1 270 ? -18.585 -14.139 -27.748 1.00 37.03 270 PRO A O 1
ATOM 2123 N N . ALA A 1 271 ? -16.746 -13.617 -28.937 1.00 40.69 271 ALA A N 1
ATOM 2124 C CA . ALA A 1 271 ? -17.155 -12.304 -29.424 1.00 40.69 271 ALA A CA 1
ATOM 2125 C C . ALA A 1 271 ? -18.326 -12.381 -30.427 1.00 40.69 271 ALA A C 1
ATOM 2127 O O . ALA A 1 271 ? -18.159 -12.175 -31.627 1.00 40.69 271 ALA A O 1
ATOM 2128 N N . ARG A 1 272 ? -19.541 -12.678 -29.957 1.00 40.81 272 ARG A N 1
ATOM 2129 C CA . ARG A 1 272 ? -20.778 -12.503 -30.738 1.00 40.81 272 ARG A CA 1
ATOM 2130 C C . ARG A 1 272 ? -21.930 -12.049 -29.847 1.00 40.81 272 ARG A C 1
ATOM 2132 O O . ARG A 1 272 ? -22.696 -12.881 -29.367 1.00 40.81 272 ARG A O 1
ATOM 2139 N N . ARG A 1 273 ? -22.054 -10.726 -29.662 1.00 36.28 273 ARG A N 1
ATOM 2140 C CA . ARG A 1 273 ? -23.327 -9.971 -29.527 1.00 36.28 273 ARG A CA 1
ATOM 2141 C C . ARG A 1 273 ? -23.087 -8.481 -29.214 1.00 36.28 273 ARG A C 1
ATOM 2143 O O . ARG A 1 273 ? -23.485 -7.985 -28.173 1.00 36.28 273 ARG A O 1
ATOM 2150 N N . LEU A 1 274 ? -22.441 -7.756 -30.129 1.00 33.91 274 LEU A N 1
ATOM 2151 C CA . LEU A 1 274 ? -22.373 -6.281 -30.088 1.00 33.91 274 LEU A CA 1
ATOM 2152 C C . LEU A 1 274 ? -22.702 -5.634 -31.448 1.00 33.91 274 LEU A C 1
ATOM 2154 O O . LEU A 1 274 ? -22.343 -4.493 -31.697 1.00 33.91 274 LEU A O 1
ATOM 2158 N N . SER A 1 275 ? -23.386 -6.347 -32.352 1.00 34.72 275 SER A N 1
ATOM 2159 C CA . SER A 1 275 ? -23.648 -5.867 -33.720 1.00 34.72 275 SER A CA 1
ATOM 2160 C C . SER A 1 275 ? -25.095 -5.441 -33.990 1.00 34.72 275 SER A C 1
ATOM 2162 O O . SER A 1 275 ? -25.491 -5.378 -35.149 1.00 34.72 275 SER A O 1
ATOM 2164 N N . GLN A 1 276 ? -25.916 -5.187 -32.971 1.00 36.72 276 GLN A N 1
ATOM 2165 C CA . GLN A 1 276 ? -27.292 -4.724 -33.184 1.00 36.72 276 GLN A CA 1
ATOM 2166 C C . GLN A 1 276 ? -27.697 -3.722 -32.107 1.00 36.72 276 GLN A C 1
ATOM 2168 O O . GLN A 1 276 ? -28.361 -4.099 -31.151 1.00 36.72 276 GLN A O 1
ATOM 2173 N N . GLN A 1 277 ? -27.265 -2.467 -32.256 1.00 32.97 277 GLN A N 1
ATOM 2174 C CA . GLN A 1 277 ? -27.998 -1.271 -31.814 1.00 32.97 277 GLN A CA 1
ATOM 2175 C C . GLN A 1 277 ? -27.239 -0.007 -32.252 1.00 32.97 277 GLN A C 1
ATOM 2177 O O . GLN A 1 277 ? -26.502 0.598 -31.487 1.00 32.97 277 GLN A O 1
ATOM 2182 N N . THR A 1 278 ? -27.443 0.391 -33.505 1.00 32.41 278 THR A N 1
ATOM 2183 C CA . THR A 1 278 ? -27.263 1.775 -33.966 1.00 32.41 278 THR A CA 1
ATOM 2184 C C . THR A 1 278 ? -28.182 1.993 -35.164 1.00 32.41 278 THR A C 1
ATOM 2186 O O . THR A 1 278 ? -27.934 1.427 -36.229 1.00 32.41 278 THR A O 1
ATOM 2189 N N . PRO A 1 279 ? -29.255 2.789 -35.040 1.00 40.00 279 PRO A N 1
ATOM 2190 C CA . PRO A 1 279 ? -29.877 3.400 -36.193 1.00 40.00 279 PRO A CA 1
ATOM 2191 C C . PRO A 1 279 ? -29.310 4.812 -36.406 1.00 40.00 279 PRO A C 1
ATOM 2193 O O . PRO A 1 279 ? -29.253 5.617 -35.485 1.00 40.00 279 PRO A O 1
ATOM 2196 N N . LEU A 1 280 ? -28.977 5.074 -37.672 1.00 33.66 280 LEU A N 1
ATOM 2197 C CA . LEU A 1 280 ? -29.088 6.355 -38.376 1.00 33.66 280 LEU A CA 1
ATOM 2198 C C . LEU A 1 280 ? -28.153 7.505 -37.964 1.00 33.66 280 LEU A C 1
ATOM 2200 O O . LEU A 1 280 ? -28.411 8.223 -37.011 1.00 33.66 280 LEU A O 1
ATOM 2204 N N . LEU A 1 281 ? -27.171 7.770 -38.832 1.00 30.16 281 LEU A N 1
ATOM 2205 C CA . LEU A 1 281 ? -26.912 9.103 -39.397 1.00 30.16 281 LEU A CA 1
ATOM 2206 C C . LEU A 1 281 ? -26.156 8.935 -40.727 1.00 30.16 281 LEU A C 1
ATOM 2208 O O . LEU A 1 281 ? -24.942 9.079 -40.835 1.00 30.16 281 LEU A O 1
ATOM 2212 N N . SER A 1 282 ? -26.910 8.567 -41.760 1.00 33.00 282 SER A N 1
ATOM 2213 C CA . SER A 1 282 ? -26.505 8.680 -43.157 1.00 33.00 282 SER A CA 1
ATOM 2214 C C . SER A 1 282 ? -26.893 10.066 -43.665 1.00 33.00 282 SER A C 1
ATOM 2216 O O . SER A 1 282 ? -28.032 10.238 -44.079 1.00 33.00 282 SER A O 1
ATOM 2218 N N . SER A 1 283 ? -25.971 11.028 -43.609 1.00 35.22 283 SER A N 1
ATOM 2219 C CA . SER A 1 283 ? -25.877 12.191 -44.511 1.00 35.22 283 SER A CA 1
ATOM 2220 C C . SER A 1 283 ? -25.056 13.287 -43.838 1.00 35.22 283 SER A C 1
ATOM 2222 O O . SER A 1 283 ? -25.540 13.919 -42.909 1.00 35.22 283 SER A O 1
ATOM 2224 N N . ILE A 1 284 ? -23.836 13.512 -44.319 1.00 33.12 284 ILE A N 1
ATOM 2225 C CA . ILE A 1 284 ? -23.327 14.821 -44.753 1.00 33.12 284 ILE A CA 1
ATOM 2226 C C . ILE A 1 284 ? -22.072 14.506 -45.567 1.00 33.12 284 ILE A C 1
ATOM 2228 O O . ILE A 1 284 ? -20.992 14.204 -45.067 1.00 33.12 284 ILE A O 1
ATOM 2232 N N . THR A 1 285 ? -22.282 14.480 -46.874 1.00 33.47 285 THR A N 1
ATOM 2233 C CA . THR A 1 285 ? -21.257 14.669 -47.885 1.00 33.47 285 THR A CA 1
ATOM 2234 C C . THR A 1 285 ? -20.851 16.136 -47.878 1.00 33.47 285 THR A C 1
ATOM 2236 O O . THR A 1 285 ? -21.668 16.980 -48.238 1.00 33.47 285 THR A O 1
ATOM 2239 N N . THR A 1 286 ? -19.587 16.428 -47.593 1.00 31.84 286 THR A N 1
ATOM 2240 C CA . THR A 1 286 ? -18.918 17.566 -48.227 1.00 31.84 286 THR A CA 1
ATOM 2241 C C . THR A 1 286 ? -17.432 17.269 -48.359 1.00 31.84 286 THR A C 1
ATOM 2243 O O . THR A 1 286 ? -16.683 17.185 -47.392 1.00 31.84 286 THR A O 1
ATOM 2246 N N . SER A 1 287 ? -17.049 17.074 -49.616 1.00 32.28 287 SER A N 1
ATOM 2247 C CA . SER A 1 287 ? -15.710 17.202 -50.175 1.00 32.28 287 SER A CA 1
ATOM 2248 C C . SER A 1 287 ? -14.907 18.332 -49.539 1.00 32.28 287 SER A C 1
ATOM 2250 O O . SER A 1 287 ? -15.462 19.417 -49.431 1.00 32.28 287 SER A O 1
ATOM 2252 N N . HIS A 1 288 ? -13.618 18.122 -49.267 1.00 32.47 288 HIS A N 1
ATOM 2253 C CA . HIS A 1 288 ? -12.533 19.062 -49.585 1.00 32.47 288 HIS A CA 1
ATOM 2254 C C . HIS A 1 288 ? -11.245 18.242 -49.749 1.00 32.47 288 HIS A C 1
ATOM 2256 O O . HIS A 1 288 ? -10.781 17.584 -48.821 1.00 32.47 288 HIS A O 1
ATOM 2262 N N . GLY A 1 289 ? -10.726 18.223 -50.978 1.00 31.88 289 GLY A N 1
ATOM 2263 C CA . GLY A 1 289 ? -9.503 17.524 -51.348 1.00 31.88 289 GLY A CA 1
ATOM 2264 C C . GLY A 1 289 ? -8.260 18.250 -50.846 1.00 31.88 289 GLY A C 1
ATOM 2265 O O . GLY A 1 289 ? -8.230 19.476 -50.799 1.00 31.88 289 GLY A O 1
ATOM 2266 N N . TRP A 1 290 ? -7.227 17.482 -50.511 1.00 29.88 290 TRP A N 1
ATOM 2267 C CA . TRP A 1 290 ? -5.883 17.998 -50.283 1.00 29.88 290 TRP A CA 1
ATOM 2268 C C . TRP A 1 290 ? -4.938 17.401 -51.323 1.00 29.88 290 TRP A C 1
ATOM 2270 O O . TRP A 1 290 ? -4.686 16.196 -51.365 1.00 29.88 290 TRP A O 1
ATOM 2280 N N . SER A 1 291 ? -4.485 18.290 -52.206 1.00 28.89 291 SER A N 1
ATOM 2281 C CA . SER A 1 291 ? -3.438 18.080 -53.198 1.00 28.89 291 SER A CA 1
ATOM 2282 C C . SER A 1 291 ? -2.080 18.002 -52.508 1.00 28.89 291 SER A C 1
ATOM 2284 O O . SER A 1 291 ? -1.790 18.786 -51.608 1.00 28.89 291 SER A O 1
ATOM 2286 N N . LYS A 1 292 ? -1.243 17.077 -52.978 1.00 35.12 292 LYS A N 1
ATOM 2287 C CA . LYS A 1 292 ? 0.187 17.014 -52.676 1.00 35.12 292 LYS A CA 1
ATOM 2288 C C . LYS A 1 292 ? 0.928 18.141 -53.398 1.00 35.12 292 LYS A C 1
ATOM 2290 O O . LYS A 1 292 ? 0.693 18.346 -54.588 1.00 35.12 292 LYS A O 1
ATOM 2295 N N . SER A 1 293 ? 1.871 18.760 -52.700 1.00 43.22 293 SER A N 1
ATOM 2296 C CA . SER A 1 293 ? 3.107 19.347 -53.233 1.00 43.22 293 SER A CA 1
ATOM 2297 C C . SER A 1 293 ? 4.096 19.475 -52.089 1.00 43.22 293 SER A C 1
ATOM 2299 O O . SER A 1 293 ? 3.678 20.073 -51.073 1.00 43.22 293 SER A O 1
#

Secondary structure (DSSP, 8-state):
-HHHHHHHHTT---HHHHHHHHHH-HHHHHHTT--SSSPPPPHHHHHHHHHHHHHHHHHHHHHHHHHHHHHTT-S-S-------PPBPS--TT-PPPPSS-HHHHHHHHHHHH-----B-----TT-----SPPPTT-----B---TTHHHHHHHHHHTTSHHHHHHHHHHHHHHHHHHHHHIIIIITB-SS-SHHHHHHHHHHHHHHHHHHHHHHHHHTT-PPPS-PPPS-------------------SSHHHHHHHHHHHHTPPPPP--S-SS-----------------

Sequence (293 aa):
MRALLIGSVYNIASFRRLCSAISENIAYRWFCFLTIDDPVFDHSSISHFIDRIGRDGFAAIFEGLNQELLRLGLLSPEMYADASLVKANASSFEMVPSGMTVAEFQELAIEENGLFVLTETSVDDDGVESNDCLPPRSQRRYVSLIRYYPMTLLARERNRTSEYRRERVRRQTIAEGTFASLDRLGWARTRLRGLWKVNCEGYLASFAHNVLKMVRKLGRGVGPPGPVAPADAVASSADQAMDDGLVDAVTPLHCLIWLSCWVLGLEPLPARRLSQQTPLLSSITTSHGWSKS

pLDDT: mean 71.37, std 23.34, range [25.67, 96.56]

Foldseek 3Di:
DQLLLCCLQQVPLQLQVSQVCCLVDCLSCVSVVHDVPRHGDDSVVVVVVCVVCFLVNLVVVLVVVVVVCQQLQVDDPDDFDDDDDAAEPDDPVPDDDDPDDPVRVVVVCCVVPVFWDFDQQDADPVRDRDPDDDDPPDDRDTDTDGPCNVVVVVVVVCCPDPVVVVVVVVSCCVVVVLVVQLVSSVRSYASDDDPRSSSSSVSSSSSSSSLVSVLVCVLVVVGRPHGDPPPDDDDDDDDDDDDDDDPDPPPDNVSSPVVVCVVVVHDDDDPPDDPDDDDDDPDDDDDDDDDDD

Radius of gyration: 28.35 Å; chains: 1; bounding box: 51×48×105 Å